Protein AF-0000000076646146 (afdb_homodimer)

Solvent-accessible surface area (backbone atoms only — not comparable to full-atom values): 18349 Å² total; per-residue (Å²): 128,75,72,60,50,67,46,36,52,53,39,49,29,55,67,64,44,74,66,70,64,66,90,50,82,76,44,77,66,61,30,36,34,37,46,30,30,29,19,52,18,84,91,47,54,71,60,54,34,55,49,41,46,59,69,58,48,42,39,52,45,42,48,58,37,36,72,62,50,28,33,28,34,36,41,30,57,36,53,33,62,38,44,34,20,50,47,61,46,50,57,53,82,45,84,60,70,39,69,28,48,26,36,42,34,41,31,31,68,44,70,65,50,54,45,52,49,55,63,32,65,54,32,60,71,50,45,51,61,53,44,62,72,44,29,23,56,86,42,60,70,54,10,41,29,23,26,45,52,20,42,22,35,53,40,26,50,84,32,32,79,59,54,75,66,62,63,66,57,34,49,51,34,44,56,54,51,72,76,99,128,74,72,60,52,68,48,38,53,50,38,48,27,51,66,64,42,76,64,69,67,64,90,49,81,76,46,78,65,60,29,35,34,36,46,29,30,30,20,50,18,85,92,47,53,69,61,56,34,55,48,41,47,58,69,58,46,42,39,53,44,44,51,57,38,38,73,63,49,28,32,28,34,36,41,30,56,35,55,32,62,39,44,34,20,51,46,62,46,49,58,54,81,44,84,59,70,38,70,30,48,26,37,44,34,39,30,32,69,44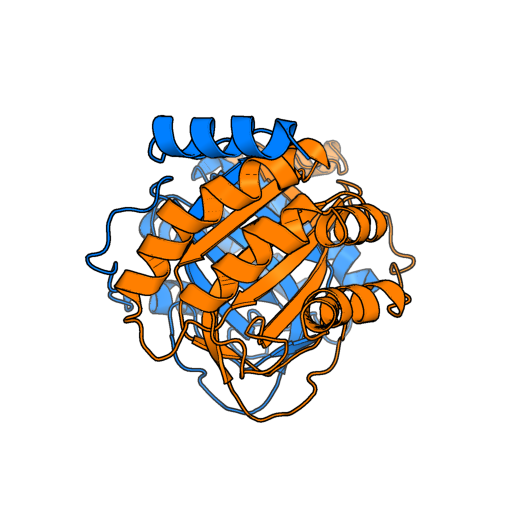,69,64,50,54,46,51,49,56,64,32,65,54,32,62,70,49,44,52,62,53,44,63,70,44,28,23,56,86,42,58,71,53,10,42,30,22,26,45,52,20,42,22,35,54,40,27,50,85,32,32,78,60,54,75,68,63,63,68,58,35,49,52,36,44,57,54,51,72,77,99

Nearest PDB structures (foldseek):
  3fmb-assembly1_B  TM=7.159E-01  e=5.358E-03  Bacteroides fragilis NCTC 9343
  2okq-assembly1_A  TM=4.717E-01  e=4.553E-02  Shigella flexneri
  2xg8-assembly1_C  TM=4.086E-01  e=1.368E-01  Synechococcus elongatus PCC 7942 = FACHB-805
  3ta1-assembly1_D  TM=4.590E-01  e=7.130E-01  Archaeoglobus fulgidus DSM 4304
  5aj4-assembly1_AJ  TM=3.037E-01  e=8.058E-01  Sus scrofa

InterPro domains:
  IPR009799 EthD domain [PF07110] (41-138)
  IPR011008 Dimeric alpha-beta barrel [SSF54909] (33-139)

Foldseek 3Di:
DCLVPLLCQQLVLQVVDVLVPPPDDAAPVLKKKKKFFFAWDPVDDLVRLVCCCPPPQVVLCVVLCVVLPWPDKDKDQDKDKDAFAGESDPDGPDPDIDIGGMIIMIIGNGSVSVSCSCPDVSNSPPNVVSCVVITCLVEHSRRRRHMYMDHDYDQDDPNDGPHPDDVVVVVVVVVVVVVD/DCLVPLLCQQLVLQVVQPLVPPPDDAAPVLKKKKKFFFAWDPVDDLVRLVCCCPPPQVVLCVVLCVVLPFPDKDKDFDKDKDAFAGENDPDGPDPDIDIGGMMIMIIGNGSVSVSCSCPDVSNSPPNVVSCVVITCLVEHSRRRRHMYMDHDYDQDDPNDGPHDDDVVVVVVVVVVVVVD

Organism: Fusarium proliferatum (strain ET1) (NCBI:txid1227346)

Structure (mmCIF, N/CA/C/O backbone):
data_AF-0000000076646146-model_v1
#
loop_
_entity.id
_entity.type
_entity.pdbx_description
1 polymer 'EthD domain-containing protein'
#
loop_
_atom_site.group_PDB
_atom_site.id
_atom_site.type_symbol
_atom_site.label_atom_id
_atom_site.label_alt_id
_atom_site.label_comp_id
_atom_site.label_asym_id
_atom_site.label_entity_id
_atom_site.label_seq_id
_atom_site.pdbx_PDB_ins_code
_atom_site.Cartn_x
_atom_site.Cartn_y
_atom_site.Cartn_z
_atom_site.occupancy
_atom_site.B_iso_or_equiv
_atom_site.auth_seq_id
_atom_site.auth_comp_id
_atom_site.auth_asym_id
_atom_site.auth_atom_id
_atom_site.pdbx_PDB_model_num
ATOM 1 N N . MET A 1 1 ? -13.453 27.969 10.195 1 27.42 1 MET A N 1
ATOM 2 C CA . MET A 1 1 ? -14.547 27.266 9.523 1 27.42 1 MET A CA 1
ATOM 3 C C . MET A 1 1 ? -14.016 26.188 8.586 1 27.42 1 MET A C 1
ATOM 5 O O . MET A 1 1 ? -14.781 25.375 8.07 1 27.42 1 MET A O 1
ATOM 9 N N . ASN A 1 2 ? -12.789 26.438 8.016 1 29.16 2 ASN A N 1
ATOM 10 C CA . ASN A 1 2 ? -12.25 25.625 6.938 1 29.16 2 ASN A CA 1
ATOM 11 C C . ASN A 1 2 ? -11.695 24.297 7.457 1 29.16 2 ASN A C 1
ATOM 13 O O . ASN A 1 2 ? -11.047 23.562 6.715 1 29.16 2 ASN A O 1
ATOM 17 N N . GLN A 1 3 ? -11.531 24.344 8.734 1 32.91 3 GLN A N 1
ATOM 18 C CA . GLN A 1 3 ? -10.859 23.266 9.461 1 32.91 3 GLN A CA 1
ATOM 19 C C . GLN A 1 3 ? -11.539 21.922 9.203 1 32.91 3 GLN A C 1
ATOM 21 O O . GLN A 1 3 ? -10.859 20.906 9.07 1 32.91 3 GLN A O 1
ATOM 26 N N . LEU A 1 4 ? -12.914 21.938 9.195 1 37.56 4 LEU A N 1
ATOM 27 C CA . LEU A 1 4 ? -13.797 20.766 9.219 1 37.56 4 LEU A CA 1
ATOM 28 C C . LEU A 1 4 ? -13.766 20.047 7.879 1 37.56 4 LEU A C 1
ATOM 30 O O . LEU A 1 4 ? -14.273 18.922 7.762 1 37.56 4 LEU A O 1
ATOM 34 N N . ALA A 1 5 ? -13.266 20.75 7.043 1 35.94 5 ALA A N 1
ATOM 35 C CA . ALA A 1 5 ? -13.516 20.203 5.715 1 35.94 5 ALA A CA 1
ATOM 36 C C . ALA A 1 5 ? -12.625 19 5.438 1 35.94 5 ALA A C 1
ATOM 38 O O . ALA A 1 5 ? -13.062 18.031 4.812 1 35.94 5 ALA A O 1
ATOM 39 N N . SER A 1 6 ? -11.445 19.047 5.746 1 38.09 6 SER A N 1
ATOM 40 C CA . SER A 1 6 ? -10.523 17.969 5.441 1 38.09 6 SER A CA 1
ATOM 41 C C . SER A 1 6 ? -10.906 16.688 6.18 1 38.09 6 SER A C 1
ATOM 43 O O . SER A 1 6 ? -10.703 15.586 5.672 1 38.09 6 SER A O 1
ATOM 45 N N . LEU A 1 7 ? -11.258 16.859 7.477 1 39.19 7 LEU A N 1
ATOM 46 C CA . LEU A 1 7 ? -11.742 15.703 8.211 1 39.19 7 LEU A CA 1
ATOM 47 C C . LEU A 1 7 ? -12.961 15.102 7.531 1 39.19 7 LEU A C 1
ATOM 49 O O . LEU A 1 7 ? -13.125 13.883 7.508 1 39.19 7 LEU A O 1
ATOM 53 N N . LEU A 1 8 ? -13.648 16 6.887 1 40.03 8 LEU A N 1
ATOM 54 C CA . LEU A 1 8 ? -14.961 15.633 6.371 1 40.03 8 LEU A CA 1
ATOM 55 C C . LEU A 1 8 ? -14.836 14.625 5.227 1 40.03 8 LEU A C 1
ATOM 57 O O . LEU A 1 8 ? -15.625 13.688 5.129 1 40.03 8 LEU A O 1
ATOM 61 N N . PHE A 1 9 ? -13.719 14.938 4.57 1 41.59 9 PHE A N 1
ATOM 62 C CA . PHE A 1 9 ? -13.812 14.109 3.375 1 41.59 9 PHE A CA 1
ATOM 63 C C . PHE A 1 9 ? -13.555 12.641 3.707 1 41.59 9 PHE A C 1
ATOM 65 O O . PHE A 1 9 ? -14.273 11.758 3.24 1 41.59 9 PHE A O 1
ATOM 72 N N . ILE A 1 10 ? -12.57 12.438 4.531 1 43.41 10 ILE A N 1
ATOM 73 C CA . ILE A 1 10 ? -12.312 11.023 4.805 1 43.41 10 ILE A CA 1
ATOM 74 C C . ILE A 1 10 ? -13.414 10.461 5.695 1 43.41 10 ILE A C 1
ATOM 76 O O . ILE A 1 10 ? -13.883 9.336 5.48 1 43.41 10 ILE A O 1
ATOM 80 N N . THR A 1 11 ? -13.789 11.359 6.648 1 43 11 THR A N 1
ATOM 81 C CA . THR A 1 11 ? -14.828 10.875 7.551 1 43 11 THR A CA 1
ATOM 82 C C . THR A 1 11 ? -16.141 10.648 6.801 1 43 11 THR A C 1
ATOM 84 O O . THR A 1 11 ? -16.844 9.68 7.062 1 43 11 THR A O 1
ATOM 87 N N . THR A 1 12 ? -16.406 11.625 6.016 1 43.06 12 THR A N 1
ATOM 88 C CA . THR A 1 12 ? -17.672 11.398 5.316 1 43.06 12 THR A CA 1
ATOM 89 C C . THR A 1 12 ? -17.594 10.133 4.461 1 43.06 12 THR A C 1
ATOM 91 O O . THR A 1 12 ? -18.562 9.383 4.363 1 43.06 12 THR A O 1
ATOM 94 N N . ALA A 1 13 ? -16.484 10.078 3.865 1 45.09 13 ALA A N 1
ATOM 95 C CA . ALA A 1 13 ? -16.359 8.914 2.99 1 45.09 13 ALA A CA 1
ATOM 96 C C . ALA A 1 13 ? -16.359 7.617 3.795 1 45.09 13 ALA A C 1
ATOM 98 O O . ALA A 1 13 ? -16.984 6.633 3.396 1 45.09 13 ALA A O 1
ATOM 99 N N . LEU A 1 14 ? -15.602 7.656 4.902 1 45.03 14 LEU A N 1
ATOM 100 C CA . LEU A 1 14 ? -15.539 6.441 5.707 1 45.03 14 LEU A CA 1
ATOM 101 C C . LEU A 1 14 ? -16.875 6.16 6.383 1 45.03 14 LEU A C 1
ATOM 103 O O . LEU A 1 14 ? -17.219 5.004 6.625 1 45.03 14 LEU A O 1
ATOM 107 N N . CYS A 1 15 ? -17.547 7.18 6.797 1 41 15 CYS A N 1
ATOM 108 C CA . CYS A 1 15 ? -18.828 6.961 7.465 1 41 15 CYS A CA 1
ATOM 109 C C . CYS A 1 15 ? -19.891 6.516 6.469 1 41 15 CYS A C 1
ATOM 111 O O . CYS A 1 15 ? -20.891 5.926 6.855 1 41 15 CYS A O 1
ATOM 113 N N . SER A 1 16 ? -19.922 7.066 5.422 1 37.53 16 SER A N 1
ATOM 114 C CA . SER A 1 16 ? -21.016 6.633 4.559 1 37.53 16 SER A CA 1
ATOM 115 C C . SER A 1 16 ? -20.812 5.188 4.109 1 37.53 16 SER A C 1
ATOM 117 O O . SER A 1 16 ? -21.703 4.605 3.471 1 37.53 16 SER A O 1
ATOM 119 N N . ASN A 1 17 ? -19.641 4.809 3.781 1 36.97 17 ASN A N 1
ATOM 120 C CA . ASN A 1 17 ? -19.438 3.588 3.01 1 36.97 17 ASN A CA 1
ATOM 121 C C . ASN A 1 17 ? -19.672 2.34 3.855 1 36.97 17 ASN A C 1
ATOM 123 O O . ASN A 1 17 ? -19.016 2.152 4.887 1 36.97 17 ASN A O 1
ATOM 127 N N . THR A 1 18 ? -20.922 1.837 3.924 1 38.5 18 THR A N 1
ATOM 128 C CA . THR A 1 18 ? -21.156 0.403 4.051 1 38.5 18 THR A CA 1
ATOM 129 C C . THR A 1 18 ? -20.016 -0.391 3.422 1 38.5 18 THR A C 1
ATOM 131 O O . THR A 1 18 ? -19.906 -0.473 2.195 1 38.5 18 THR A O 1
ATOM 134 N N . TYR A 1 19 ? -18.797 -0.015 3.775 1 36.44 19 TYR A N 1
ATOM 135 C CA . TYR A 1 19 ? -17.797 -0.962 3.297 1 36.44 19 TYR A CA 1
ATOM 136 C C . TYR A 1 19 ? -18.328 -2.391 3.365 1 36.44 19 TYR A C 1
ATOM 138 O O . TYR A 1 19 ? -18.734 -2.859 4.434 1 36.44 19 TYR A O 1
ATOM 146 N N . ALA A 1 20 ? -19.109 -2.688 2.402 1 35.41 20 ALA A N 1
ATOM 147 C CA . ALA A 1 20 ? -19.578 -4.074 2.314 1 35.41 20 ALA A CA 1
ATOM 148 C C . ALA A 1 20 ? -18.469 -5.043 2.715 1 35.41 20 ALA A C 1
ATOM 150 O O . ALA A 1 20 ? -17.438 -5.137 2.035 1 35.41 20 ALA A O 1
ATOM 151 N N . SER A 1 21 ? -18.188 -5.102 3.982 1 40.28 21 SER A N 1
ATOM 152 C CA . SER A 1 21 ? -17.359 -6.254 4.309 1 40.28 21 SER A CA 1
ATOM 153 C C . SER A 1 21 ? -17.781 -7.477 3.496 1 40.28 21 SER A C 1
ATOM 155 O O . SER A 1 21 ? -18.938 -7.879 3.518 1 40.28 21 SER A O 1
ATOM 157 N N . PRO A 1 22 ? -17.094 -7.699 2.391 1 39.81 22 PRO A N 1
ATOM 158 C CA . PRO A 1 22 ? -17.562 -8.93 1.753 1 39.81 22 PRO A CA 1
ATOM 159 C C . PRO A 1 22 ? -17.812 -10.055 2.752 1 39.81 22 PRO A C 1
ATOM 161 O O . PRO A 1 22 ? -17.172 -10.102 3.809 1 39.81 22 PRO A O 1
ATOM 164 N N . LYS A 1 23 ? -19.016 -10.547 2.701 1 42.94 23 LYS A N 1
ATOM 165 C CA . LYS A 1 23 ? -19.391 -11.75 3.436 1 42.94 23 LYS A CA 1
ATOM 166 C C . LYS A 1 23 ? -18.281 -12.797 3.395 1 42.94 23 LYS A C 1
ATOM 168 O O . LYS A 1 23 ? -18.516 -13.969 3.697 1 42.94 23 LYS A O 1
ATOM 173 N N . GLY A 1 24 ? -17.016 -12.422 2.775 1 43.69 24 GLY A N 1
ATOM 174 C CA . GLY A 1 24 ? -16.031 -13.492 2.785 1 43.69 24 GLY A CA 1
ATOM 175 C C . GLY A 1 24 ? -15.414 -13.719 4.152 1 43.69 24 GLY A C 1
ATOM 176 O O . GLY A 1 24 ? -15.742 -13.023 5.113 1 43.69 24 GLY A O 1
ATOM 177 N N . PRO A 1 25 ? -14.672 -14.875 4.242 1 50.06 25 PRO A N 1
ATOM 178 C CA . PRO A 1 25 ? -14.016 -15.133 5.523 1 50.06 25 PRO A CA 1
ATOM 179 C C . PRO A 1 25 ? -13.156 -13.953 5.988 1 50.06 25 PRO A C 1
ATOM 181 O O . PRO A 1 25 ? -12.594 -13.234 5.164 1 50.06 25 PRO A O 1
ATOM 184 N N . PRO A 1 26 ? -13.328 -13.625 7.215 1 57.34 26 PRO A N 1
ATOM 185 C CA . PRO A 1 26 ? -12.586 -12.5 7.789 1 57.34 26 PRO A CA 1
ATOM 186 C C . PRO A 1 26 ? -11.102 -12.539 7.445 1 57.34 26 PRO A C 1
ATOM 188 O O . PRO A 1 26 ? -10.547 -13.609 7.195 1 57.34 26 PRO A O 1
ATOM 191 N N . SER A 1 27 ? -10.516 -11.375 7.105 1 68.5 27 SER A N 1
ATOM 192 C CA . SER A 1 27 ? -9.07 -11.234 6.93 1 68.5 27 SER A CA 1
ATOM 193 C C . SER A 1 27 ? -8.305 -11.891 8.078 1 68.5 27 SER A C 1
ATOM 195 O O . SER A 1 27 ? -8.844 -12.055 9.172 1 68.5 27 SER A O 1
ATOM 197 N N . ASN A 1 28 ? -7.223 -12.406 7.785 1 72.19 28 ASN A N 1
ATOM 198 C CA . ASN A 1 28 ? -6.414 -13.102 8.781 1 72.19 28 ASN A CA 1
ATOM 199 C C . ASN A 1 28 ? -5.898 -12.141 9.852 1 72.19 28 ASN A C 1
ATOM 201 O O . ASN A 1 28 ? -5.484 -12.578 10.93 1 72.19 28 ASN A O 1
ATOM 205 N N . THR A 1 29 ? -5.957 -10.797 9.633 1 86.12 29 THR A N 1
ATOM 206 C CA . THR A 1 29 ? -5.473 -9.852 10.633 1 86.12 29 THR A CA 1
ATOM 207 C C . THR A 1 29 ? -6.641 -9.164 11.336 1 86.12 29 THR A C 1
ATOM 209 O O . THR A 1 29 ? -6.48 -8.641 12.445 1 86.12 29 THR A O 1
ATOM 212 N N . GLY A 1 30 ? -7.75 -9.102 10.703 1 92.06 30 GLY A N 1
ATOM 213 C CA . GLY A 1 30 ? -8.883 -8.336 11.211 1 92.06 30 GLY A CA 1
ATOM 214 C C . GLY A 1 30 ? -8.703 -6.836 11.055 1 92.06 30 GLY A C 1
ATOM 215 O O . GLY A 1 30 ? -9.453 -6.055 11.648 1 92.06 30 GLY A O 1
ATOM 216 N N . LEU A 1 31 ? -7.684 -6.418 10.344 1 96.12 31 LEU A N 1
ATOM 217 C CA . LEU A 1 31 ? -7.375 -5.004 10.18 1 96.12 31 LEU A CA 1
ATOM 218 C C . LEU A 1 31 ? -7.762 -4.516 8.789 1 96.12 31 LEU A C 1
ATOM 220 O O . LEU A 1 31 ? -7.996 -5.32 7.891 1 96.12 31 LEU A O 1
ATOM 224 N N . LEU A 1 32 ? -7.883 -3.191 8.664 1 95.44 32 LEU A N 1
ATOM 225 C CA . LEU A 1 32 ? -8.102 -2.512 7.395 1 95.44 32 LEU A CA 1
ATOM 226 C C . LEU A 1 32 ? -6.836 -1.788 6.941 1 95.44 32 LEU A C 1
ATOM 228 O O . LEU A 1 32 ? -6.141 -1.173 7.754 1 95.44 32 LEU A O 1
ATOM 232 N N . GLN A 1 33 ? -6.551 -1.981 5.676 1 97.25 33 GLN A N 1
ATOM 233 C CA . GLN A 1 33 ? -5.438 -1.269 5.062 1 97.25 33 GLN A CA 1
ATOM 234 C C . GLN A 1 33 ? -5.934 -0.116 4.191 1 97.25 33 GLN A C 1
ATOM 236 O O . GLN A 1 33 ? -6.715 -0.325 3.262 1 97.25 33 GLN A O 1
ATOM 241 N N . MET A 1 34 ? -5.523 1.113 4.535 1 97.31 34 MET A N 1
ATOM 242 C CA . MET A 1 34 ? -5.746 2.291 3.703 1 97.31 34 MET A CA 1
ATOM 243 C C . MET A 1 34 ? -4.512 2.613 2.869 1 97.31 34 MET A C 1
ATOM 245 O O . MET A 1 34 ? -3.402 2.684 3.396 1 97.31 34 MET A O 1
ATOM 249 N N . VAL A 1 35 ? -4.656 2.689 1.581 1 98.38 35 VAL A N 1
ATOM 250 C CA . VAL A 1 35 ? -3.629 3.113 0.635 1 98.38 35 VAL A CA 1
ATOM 251 C C . VAL A 1 35 ? -4.031 4.441 -0.004 1 98.38 35 VAL A C 1
ATOM 253 O O . VAL A 1 35 ? -4.973 4.492 -0.799 1 98.38 35 VAL A O 1
ATOM 256 N N . THR A 1 36 ? -3.297 5.555 0.298 1 98.44 36 THR A N 1
ATOM 257 C CA . THR A 1 36 ? -3.678 6.895 -0.13 1 98.44 36 THR A CA 1
ATOM 258 C C . THR A 1 36 ? -2.584 7.516 -0.995 1 98.44 36 THR A C 1
ATOM 260 O O . THR A 1 36 ? -1.409 7.508 -0.623 1 98.44 36 THR A O 1
ATOM 263 N N . TYR A 1 37 ? -2.99 8.031 -2.102 1 98.62 37 TYR A N 1
ATOM 264 C CA . TYR A 1 37 ? -2.098 8.727 -3.02 1 98.62 37 TYR A CA 1
ATOM 265 C C . TYR A 1 37 ? -2.146 10.234 -2.789 1 98.62 37 TYR A C 1
ATOM 267 O O . TYR A 1 37 ? -3.217 10.844 -2.852 1 98.62 37 TYR A O 1
ATOM 275 N N . VAL A 1 38 ? -0.988 10.828 -2.541 1 98.69 38 VAL A N 1
ATOM 276 C CA . VAL A 1 38 ? -0.893 12.211 -2.076 1 98.69 38 VAL A CA 1
ATOM 277 C C . VAL A 1 38 ? -0.232 13.07 -3.15 1 98.69 38 VAL A C 1
ATOM 279 O O . VAL A 1 38 ? 0.772 12.672 -3.744 1 98.69 38 VAL A O 1
ATOM 282 N N . LYS A 1 39 ? -0.787 14.219 -3.357 1 98.81 39 LYS A N 1
ATOM 283 C CA . LYS A 1 39 ? -0.217 15.188 -4.289 1 98.81 39 LYS A CA 1
ATOM 284 C C . LYS A 1 39 ? 0.548 16.281 -3.549 1 98.81 39 LYS A C 1
ATOM 286 O O . LYS A 1 39 ? 0.019 16.891 -2.621 1 98.81 39 LYS A O 1
ATOM 291 N N . ARG A 1 40 ? 1.717 16.516 -3.971 1 98.81 40 ARG A N 1
ATOM 292 C CA . ARG A 1 40 ? 2.578 17.469 -3.273 1 98.81 40 ARG A CA 1
ATOM 293 C C . ARG A 1 40 ? 2.131 18.891 -3.531 1 98.81 40 ARG A C 1
ATOM 295 O O . ARG A 1 40 ? 1.528 19.188 -4.566 1 98.81 40 ARG A O 1
ATOM 302 N N . ASN A 1 41 ? 2.428 19.844 -2.576 1 98.75 41 ASN A N 1
ATOM 303 C CA . ASN A 1 41 ? 2.338 21.281 -2.803 1 98.75 41 ASN A CA 1
ATOM 304 C C . ASN A 1 41 ? 3.07 21.688 -4.074 1 98.75 41 ASN A C 1
ATOM 306 O O . ASN A 1 41 ? 4.254 21.391 -4.242 1 98.75 41 ASN A O 1
ATOM 310 N N . PRO A 1 42 ? 2.391 22.375 -4.973 1 98.19 42 PRO A N 1
ATOM 311 C CA . PRO A 1 42 ? 3 22.688 -6.266 1 98.19 42 PRO A CA 1
ATOM 312 C C . PRO A 1 42 ? 4.23 23.594 -6.133 1 98.19 42 PRO A C 1
ATOM 314 O O . PRO A 1 42 ? 5.02 23.703 -7.074 1 98.19 42 PRO A O 1
ATOM 317 N N . ASN A 1 43 ? 4.422 24.203 -4.977 1 98.31 43 ASN A N 1
ATOM 318 C CA . ASN A 1 43 ? 5.562 25.078 -4.77 1 98.31 43 ASN A CA 1
ATOM 319 C C . ASN A 1 43 ? 6.777 24.312 -4.246 1 98.31 43 ASN A C 1
ATOM 321 O O . ASN A 1 43 ? 7.785 24.922 -3.879 1 98.31 43 ASN A O 1
ATOM 325 N N . MET A 1 44 ? 6.715 23.047 -4.156 1 98.25 44 MET A N 1
ATOM 326 C CA . MET A 1 44 ? 7.816 22.203 -3.705 1 98.25 44 MET A CA 1
ATOM 327 C C . MET A 1 44 ? 8.281 21.266 -4.82 1 98.25 44 MET A C 1
ATOM 329 O O . MET A 1 44 ? 7.469 20.766 -5.594 1 98.25 44 MET A O 1
ATOM 333 N N . THR A 1 45 ? 9.586 21.078 -4.867 1 97.88 45 THR A N 1
ATOM 334 C CA . THR A 1 45 ? 10.094 20 -5.695 1 97.88 45 THR A CA 1
ATOM 335 C C . THR A 1 45 ? 9.75 18.641 -5.086 1 97.88 45 THR A C 1
ATOM 337 O O . THR A 1 45 ? 9.383 18.562 -3.914 1 97.88 45 THR A O 1
ATOM 340 N N . LEU A 1 46 ? 9.844 17.672 -5.895 1 97.38 46 LEU A N 1
ATOM 341 C CA . LEU A 1 46 ? 9.57 16.312 -5.43 1 97.38 46 LEU A CA 1
ATOM 342 C C . LEU A 1 46 ? 10.469 15.961 -4.254 1 97.38 46 LEU A C 1
ATOM 344 O O . LEU A 1 46 ? 10 15.43 -3.246 1 97.38 46 LEU A O 1
ATOM 348 N N . ASP A 1 47 ? 11.742 16.281 -4.348 1 96.19 47 ASP A N 1
ATOM 349 C CA . ASP A 1 47 ? 12.703 15.977 -3.287 1 96.19 47 ASP A CA 1
ATOM 350 C C . ASP A 1 47 ? 12.352 16.719 -1.999 1 96.19 47 ASP A C 1
ATOM 352 O O . ASP A 1 47 ? 12.414 16.141 -0.91 1 96.19 47 ASP A O 1
ATOM 356 N N . GLU A 1 48 ? 12.016 17.969 -2.121 1 97.62 48 GLU A N 1
ATOM 357 C CA . GLU A 1 48 ? 11.609 18.75 -0.957 1 97.62 48 GLU A CA 1
ATOM 358 C C . GLU A 1 48 ? 10.383 18.141 -0.285 1 97.62 48 GLU A C 1
ATOM 360 O O . GLU A 1 48 ? 10.312 18.078 0.943 1 97.62 48 GLU A O 1
ATOM 365 N N . PHE A 1 49 ? 9.453 17.781 -1.12 1 98.56 49 PHE A N 1
ATOM 366 C CA . PHE A 1 49 ? 8.234 17.156 -0.627 1 98.56 49 PHE A CA 1
ATOM 367 C C . PHE A 1 49 ? 8.547 15.883 0.154 1 98.56 49 PHE A C 1
ATOM 369 O O . PHE A 1 49 ? 8.086 15.711 1.285 1 98.56 49 PHE A O 1
ATOM 376 N N . TRP A 1 50 ? 9.312 14.977 -0.41 1 97.5 50 TRP A N 1
ATOM 377 C CA . TRP A 1 50 ? 9.633 13.711 0.234 1 97.5 50 TRP A CA 1
ATOM 378 C C . TRP A 1 50 ? 10.391 13.938 1.535 1 97.5 50 TRP A C 1
ATOM 380 O O . TRP A 1 50 ? 10.117 13.289 2.547 1 97.5 50 TRP A O 1
ATOM 390 N N . GLN A 1 51 ? 11.32 14.844 1.513 1 95.94 51 GLN A N 1
ATOM 391 C CA . GLN A 1 51 ? 12.094 15.148 2.711 1 95.94 51 GLN A CA 1
ATOM 392 C C . GLN A 1 51 ? 11.203 15.703 3.818 1 95.94 51 GLN A C 1
ATOM 394 O O . GLN A 1 51 ? 11.281 15.266 4.965 1 95.94 51 GLN A O 1
ATOM 399 N N . TYR A 1 52 ? 10.406 16.688 3.475 1 97.62 52 TYR A N 1
ATOM 400 C CA . TYR A 1 52 ? 9.523 17.297 4.461 1 97.62 52 TYR A CA 1
ATOM 401 C C . TYR A 1 52 ? 8.562 16.266 5.039 1 97.62 52 TYR A C 1
ATOM 403 O O . TYR A 1 52 ? 8.336 16.219 6.254 1 97.62 52 TYR A O 1
ATOM 411 N N . TRP A 1 53 ? 7.988 15.461 4.16 1 98.06 53 TRP A N 1
ATOM 412 C CA . TRP A 1 53 ? 7.016 14.438 4.535 1 98.06 53 TRP A CA 1
ATOM 413 C C . TRP A 1 53 ? 7.59 13.5 5.59 1 98.06 53 TRP A C 1
ATOM 415 O O . TRP A 1 53 ? 6.961 13.258 6.625 1 98.06 53 TRP A O 1
ATOM 425 N N . ASP A 1 54 ? 8.742 13.047 5.387 1 95.75 54 ASP A N 1
ATOM 426 C CA . ASP A 1 54 ? 9.383 12.07 6.258 1 95.75 54 ASP A CA 1
ATOM 427 C C . ASP A 1 54 ? 9.953 12.734 7.508 1 95.75 54 ASP A C 1
ATOM 429 O O . ASP A 1 54 ? 9.727 12.258 8.625 1 95.75 54 ASP A O 1
ATOM 433 N N . THR A 1 55 ? 10.57 13.891 7.344 1 96.19 55 THR A N 1
ATOM 434 C CA . THR A 1 55 ? 11.391 14.391 8.438 1 96.19 55 THR A CA 1
ATOM 435 C C . THR A 1 55 ? 10.609 15.391 9.289 1 96.19 55 THR A C 1
ATOM 437 O O . THR A 1 55 ? 10.922 15.594 10.461 1 96.19 55 THR A O 1
ATOM 440 N N . GLN A 1 56 ? 9.633 16.016 8.703 1 97.44 56 GLN A N 1
ATOM 441 C CA . GLN A 1 56 ? 8.898 17.047 9.43 1 97.44 56 GLN A CA 1
ATOM 442 C C . GLN A 1 56 ? 7.477 16.594 9.742 1 97.44 56 GLN A C 1
ATOM 444 O O . GLN A 1 56 ? 6.988 16.797 10.859 1 97.44 56 GLN A O 1
ATOM 449 N N . HIS A 1 57 ? 6.812 15.969 8.844 1 98.38 57 HIS A N 1
ATOM 450 C CA . HIS A 1 57 ? 5.406 15.648 9.039 1 98.38 57 HIS A CA 1
ATOM 451 C C . HIS A 1 57 ? 5.238 14.367 9.852 1 98.38 57 HIS A C 1
ATOM 453 O O . HIS A 1 57 ? 4.414 14.312 10.766 1 98.38 57 HIS A O 1
ATOM 459 N N . ALA A 1 58 ? 6.039 13.297 9.484 1 98.12 58 ALA A N 1
ATOM 460 C CA . ALA A 1 58 ? 5.879 11.984 10.102 1 98.12 58 ALA A CA 1
ATOM 461 C C . ALA A 1 58 ? 5.996 12.078 11.625 1 98.12 58 ALA A C 1
ATOM 463 O O . ALA A 1 58 ? 5.156 11.539 12.352 1 98.12 58 ALA A O 1
ATOM 464 N N . PRO A 1 59 ? 6.988 12.797 12.164 1 98.06 59 PRO A N 1
ATOM 465 C CA . PRO A 1 59 ? 7.098 12.844 13.625 1 98.06 59 PRO A CA 1
ATOM 466 C C . PRO A 1 59 ? 5.887 13.5 14.281 1 98.06 59 PRO A C 1
ATOM 468 O O . PRO A 1 59 ? 5.594 13.227 15.445 1 98.06 59 PRO A O 1
ATOM 471 N N . LYS A 1 60 ? 5.16 14.375 13.547 1 98.69 60 LYS A N 1
ATOM 472 C CA . LYS A 1 60 ? 3.932 14.969 14.07 1 98.69 60 LYS A CA 1
ATOM 473 C C . LYS A 1 60 ? 2.805 13.945 14.125 1 98.69 60 LYS A C 1
ATOM 475 O O . LYS A 1 60 ? 1.936 14.016 14.992 1 98.69 60 LYS A O 1
ATOM 480 N N . VAL A 1 61 ? 2.766 12.984 13.227 1 98.75 61 VAL A N 1
ATOM 481 C CA . VAL A 1 61 ? 1.68 12.016 13.102 1 98.75 61 VAL A CA 1
ATOM 482 C C . VAL A 1 61 ? 1.882 10.875 14.094 1 98.75 61 VAL A C 1
ATOM 484 O O . VAL A 1 61 ? 0.913 10.312 14.609 1 98.75 61 VAL A O 1
ATOM 487 N N . ILE A 1 62 ? 3.123 10.531 14.422 1 98.69 62 ILE A N 1
ATOM 488 C CA . ILE A 1 62 ? 3.512 9.312 15.125 1 98.69 62 ILE A CA 1
ATOM 489 C C . ILE A 1 62 ? 2.852 9.281 16.5 1 98.69 62 ILE A C 1
ATOM 491 O O . ILE A 1 62 ? 2.219 8.289 16.859 1 98.69 62 ILE A O 1
ATOM 495 N N . PRO A 1 63 ? 2.906 10.375 17.344 1 98.75 63 PRO A N 1
ATOM 496 C CA . PRO A 1 63 ? 2.268 10.266 18.656 1 98.75 63 PRO A CA 1
ATOM 497 C C . PRO A 1 63 ? 0.756 10.078 18.562 1 98.75 63 PRO A C 1
ATOM 499 O O . PRO A 1 63 ? 0.167 9.375 19.391 1 98.75 63 PRO A O 1
ATOM 502 N N . LEU A 1 64 ? 0.14 10.648 17.578 1 98.69 64 LEU A N 1
ATOM 503 C CA . LEU A 1 64 ? -1.287 10.484 17.312 1 98.69 64 LEU A CA 1
ATOM 504 C C . LEU A 1 64 ? -1.608 9.055 16.906 1 98.69 64 LEU A C 1
ATOM 506 O O . LEU A 1 64 ? -2.523 8.438 17.469 1 98.69 64 LEU A O 1
ATOM 510 N N . ALA A 1 65 ? -0.85 8.508 15.945 1 98.69 65 ALA A N 1
ATOM 511 C CA . ALA A 1 65 ? -1.052 7.16 15.422 1 98.69 65 ALA A CA 1
ATOM 512 C C . ALA A 1 65 ? -0.876 6.113 16.516 1 98.69 65 ALA A C 1
ATOM 514 O O . ALA A 1 65 ? -1.699 5.207 16.656 1 98.69 65 ALA A O 1
ATOM 515 N N . THR A 1 66 ? 0.158 6.258 17.312 1 98.62 66 THR A N 1
ATOM 516 C CA . THR A 1 66 ? 0.421 5.27 18.344 1 98.62 66 THR A CA 1
ATOM 517 C C . THR A 1 66 ? -0.64 5.34 19.438 1 98.62 66 THR A C 1
ATOM 519 O O . THR A 1 66 ? -1.051 4.312 19.984 1 98.62 66 THR A O 1
ATOM 522 N N . HIS A 1 67 ? -1.122 6.535 19.781 1 98.56 67 HIS A N 1
ATOM 523 C CA . HIS A 1 67 ? -2.162 6.707 20.797 1 98.56 67 HIS A CA 1
ATOM 524 C C . HIS A 1 67 ? -3.438 5.969 20.391 1 98.56 67 HIS A C 1
ATOM 526 O O . HIS A 1 67 ? -4.086 5.344 21.25 1 98.56 67 HIS A O 1
ATOM 532 N N . PHE A 1 68 ? -3.762 5.969 19.141 1 98.19 68 PHE A N 1
ATOM 533 C CA . PHE A 1 68 ? -5.012 5.375 18.688 1 98.19 68 PHE A CA 1
ATOM 534 C C . PHE A 1 68 ? -4.797 3.939 18.219 1 98.19 68 PHE A C 1
ATOM 536 O O . PHE A 1 68 ? -5.695 3.328 17.641 1 98.19 68 PHE A O 1
ATOM 543 N N . GLY A 1 69 ? -3.615 3.418 18.359 1 98.12 69 GLY A N 1
ATOM 544 C CA . GLY A 1 69 ? -3.346 2.016 18.078 1 98.12 69 GLY A CA 1
ATOM 545 C C . GLY A 1 69 ? -3.24 1.712 16.594 1 98.12 69 GLY A C 1
ATOM 546 O O . GLY A 1 69 ? -3.521 0.592 16.172 1 98.12 69 GLY A O 1
ATOM 547 N N . ILE A 1 70 ? -2.91 2.707 15.781 1 98.25 70 ILE A N 1
ATOM 548 C CA . ILE A 1 70 ? -2.596 2.424 14.383 1 98.25 70 ILE A CA 1
ATOM 549 C C . ILE A 1 70 ? -1.478 1.387 14.305 1 98.25 70 ILE A C 1
ATOM 551 O O . ILE A 1 70 ? -0.39 1.596 14.844 1 98.25 70 ILE A O 1
ATOM 555 N N . ALA A 1 71 ? -1.765 0.297 13.625 1 98 71 ALA A N 1
ATOM 556 C CA . ALA A 1 71 ? -0.834 -0.829 13.609 1 98 71 ALA A CA 1
ATOM 557 C C . ALA A 1 71 ? 0.407 -0.504 12.789 1 98 71 ALA A C 1
ATOM 559 O O . ALA A 1 71 ? 1.52 -0.895 13.148 1 98 71 ALA A O 1
ATOM 560 N N . ARG A 1 72 ? 0.171 0.163 11.672 1 98.44 72 ARG A N 1
ATOM 561 C CA . ARG A 1 72 ? 1.278 0.577 10.812 1 98.44 72 ARG A CA 1
ATOM 562 C C . ARG A 1 72 ? 0.984 1.915 10.141 1 98.44 72 ARG A C 1
ATOM 564 O O . ARG A 1 72 ? -0.149 2.174 9.734 1 98.44 72 ARG A O 1
ATOM 571 N N . TYR A 1 73 ? 1.952 2.748 10.047 1 98.56 73 TYR A N 1
ATOM 572 C CA . TYR A 1 73 ? 2.002 3.938 9.203 1 98.56 73 TYR A CA 1
ATOM 573 C C . TYR A 1 73 ? 3.271 3.957 8.359 1 98.56 73 TYR A C 1
ATOM 575 O O . TYR A 1 73 ? 4.379 3.992 8.898 1 98.56 73 TYR A O 1
ATOM 583 N N . GLN A 1 74 ? 3.102 3.875 7.07 1 98.31 74 GLN A N 1
ATOM 584 C CA . GLN A 1 74 ? 4.195 3.785 6.113 1 98.31 74 GLN A CA 1
ATOM 585 C C . GLN A 1 74 ? 4.043 4.82 5 1 98.31 74 GLN A C 1
ATOM 587 O O . GLN A 1 74 ? 2.922 5.199 4.652 1 98.31 74 GLN A O 1
ATOM 592 N N . GLN A 1 75 ? 5.168 5.32 4.504 1 98.25 75 GLN A N 1
ATOM 593 C CA . GLN A 1 75 ? 5.23 6.176 3.328 1 98.25 75 GLN A CA 1
ATOM 594 C C . GLN A 1 75 ? 6.012 5.508 2.199 1 98.25 75 GLN A C 1
ATOM 596 O O . GLN A 1 75 ? 6.992 4.801 2.449 1 98.25 75 GLN A O 1
ATOM 601 N N . VAL A 1 76 ? 5.574 5.703 0.987 1 97.88 76 VAL A N 1
ATOM 602 C CA . VAL A 1 76 ? 6.301 5.258 -0.198 1 97.88 76 VAL A CA 1
ATOM 603 C C . VAL A 1 76 ? 6.621 6.457 -1.09 1 97.88 76 VAL A C 1
ATOM 605 O O . VAL A 1 76 ? 5.715 7.176 -1.519 1 97.88 76 VAL A O 1
ATOM 608 N N . ARG A 1 77 ? 7.934 6.695 -1.336 1 97 77 ARG A N 1
ATOM 609 C CA . ARG A 1 77 ? 8.375 7.762 -2.227 1 97 77 ARG A CA 1
ATOM 610 C C . ARG A 1 77 ? 8.266 7.34 -3.688 1 97 77 ARG A C 1
ATOM 612 O O . ARG A 1 77 ? 9.219 6.789 -4.254 1 97 77 ARG A O 1
ATOM 619 N N . VAL A 1 78 ? 7.176 7.648 -4.266 1 97.31 78 VAL A N 1
ATOM 620 C CA . VAL A 1 78 ? 6.922 7.332 -5.668 1 97.31 78 VAL A CA 1
ATOM 621 C C . VAL A 1 78 ? 5.926 8.336 -6.25 1 97.31 78 VAL A C 1
ATOM 623 O O . VAL A 1 78 ? 5.004 8.773 -5.559 1 97.31 78 VAL A O 1
ATOM 626 N N . ALA A 1 79 ? 6.188 8.742 -7.461 1 97.75 79 ALA A N 1
ATOM 627 C CA . ALA A 1 79 ? 5.293 9.656 -8.164 1 97.75 79 ALA A CA 1
ATOM 628 C C . ALA A 1 79 ? 4.637 8.969 -9.359 1 97.75 79 ALA A C 1
ATOM 630 O O . ALA A 1 79 ? 5.141 7.961 -9.859 1 97.75 79 ALA A O 1
ATOM 631 N N . GLY A 1 80 ? 3.539 9.508 -9.781 1 97.75 80 GLY A N 1
ATOM 632 C CA . GLY A 1 80 ? 2.826 8.992 -10.938 1 97.75 80 GLY A CA 1
ATOM 633 C C . GLY A 1 80 ? 1.508 9.695 -11.188 1 97.75 80 GLY A C 1
ATOM 634 O O . GLY A 1 80 ? 1.333 10.852 -10.797 1 97.75 80 GLY A O 1
ATOM 635 N N . LYS A 1 81 ? 0.66 9.023 -11.938 1 98 81 LYS A N 1
ATOM 636 C CA . LYS A 1 81 ? -0.693 9.492 -12.227 1 98 81 LYS A CA 1
ATOM 637 C C . LYS A 1 81 ? -1.732 8.453 -11.836 1 98 81 LYS A C 1
ATOM 639 O O . LYS A 1 81 ? -1.456 7.25 -11.859 1 98 81 LYS A O 1
ATOM 644 N N . ILE A 1 82 ? -2.82 8.938 -11.477 1 97.94 82 ILE A N 1
ATOM 645 C CA . ILE A 1 82 ? -3.895 8.062 -11.016 1 97.94 82 ILE A CA 1
ATOM 646 C C . ILE A 1 82 ? -5.246 8.727 -11.273 1 97.94 82 ILE A C 1
ATOM 648 O O . ILE A 1 82 ? -5.309 9.914 -11.609 1 97.94 82 ILE A O 1
ATOM 652 N N . VAL A 1 83 ? -6.297 7.996 -11.203 1 97.88 83 VAL A N 1
ATOM 653 C CA . VAL A 1 83 ? -7.637 8.562 -11.305 1 97.88 83 VAL A CA 1
ATOM 654 C C . VAL A 1 83 ? -8.125 8.977 -9.914 1 97.88 83 VAL A C 1
ATOM 656 O O . VAL A 1 83 ? -7.898 8.273 -8.93 1 97.88 83 VAL A O 1
ATOM 659 N N . PRO A 1 84 ? -8.75 10.188 -9.828 1 98.19 84 PRO A N 1
ATOM 660 C CA . PRO A 1 84 ? -9.227 10.625 -8.516 1 98.19 84 PRO A CA 1
ATOM 661 C C . PRO A 1 84 ? -10.312 9.719 -7.949 1 98.19 84 PRO A C 1
ATOM 663 O O . PRO A 1 84 ? -11.336 9.492 -8.609 1 98.19 84 PRO A O 1
ATOM 666 N N . THR A 1 85 ? -10.125 9.188 -6.773 1 97.38 85 THR A N 1
ATOM 667 C CA . THR A 1 85 ? -11.023 8.211 -6.152 1 97.38 85 THR A CA 1
ATOM 668 C C . THR A 1 85 ? -11.219 8.523 -4.672 1 97.38 85 THR A C 1
ATOM 670 O O . THR A 1 85 ? -10.25 8.609 -3.916 1 97.38 85 THR A O 1
ATOM 673 N N . ASP A 1 86 ? -12.453 8.664 -4.277 1 93.75 86 ASP A N 1
ATOM 674 C CA . ASP A 1 86 ? -12.781 8.953 -2.887 1 93.75 86 ASP A CA 1
ATOM 675 C C . ASP A 1 86 ? -12.531 7.738 -1.996 1 93.75 86 ASP A C 1
ATOM 677 O O . ASP A 1 86 ? -12.641 6.598 -2.447 1 93.75 86 ASP A O 1
ATOM 681 N N . ALA A 1 87 ? -12.188 8.039 -0.791 1 89.5 87 ALA A N 1
ATOM 682 C CA . ALA A 1 87 ? -11.945 6.969 0.173 1 89.5 87 ALA A CA 1
ATOM 683 C C . ALA A 1 87 ? -13.125 6.008 0.238 1 89.5 87 ALA A C 1
ATOM 685 O O . ALA A 1 87 ? -14.273 6.434 0.434 1 89.5 87 ALA A O 1
ATOM 686 N N . GLY A 1 88 ? -12.797 4.758 0.019 1 82.69 88 GLY A N 1
ATOM 687 C CA . GLY A 1 88 ? -13.82 3.734 0.151 1 82.69 88 GLY A CA 1
ATOM 688 C C . GLY A 1 88 ? -14.625 3.525 -1.119 1 82.69 88 GLY A C 1
ATOM 689 O O . GLY A 1 88 ? -15.461 2.619 -1.192 1 82.69 88 GLY A O 1
ATOM 690 N N . ALA A 1 89 ? -14.445 4.367 -2.119 1 89.88 89 ALA A N 1
ATOM 691 C CA . ALA A 1 89 ? -15.188 4.234 -3.369 1 89.88 89 ALA A CA 1
ATOM 692 C C . ALA A 1 89 ? -14.562 3.17 -4.266 1 89.88 89 ALA A C 1
ATOM 694 O O . ALA A 1 89 ? -13.344 2.973 -4.254 1 89.88 89 ALA A O 1
ATOM 695 N N . THR A 1 90 ? -15.375 2.492 -5.051 1 89.88 90 THR A N 1
ATOM 696 C CA . THR A 1 90 ? -14.898 1.526 -6.031 1 89.88 90 THR A CA 1
ATOM 697 C C . THR A 1 90 ? -14.766 2.176 -7.406 1 89.88 90 THR A C 1
ATOM 699 O O . THR A 1 90 ? -14.094 1.636 -8.289 1 89.88 90 THR A O 1
ATOM 702 N N . GLN A 1 91 ? -15.453 3.277 -7.574 1 95.12 91 GLN A N 1
ATOM 703 C CA . GLN A 1 91 ? -15.398 4.008 -8.836 1 95.12 91 GLN A CA 1
ATOM 704 C C . GLN A 1 91 ? -14.742 5.375 -8.656 1 95.12 91 GLN A C 1
ATOM 706 O O . GLN A 1 91 ? -15 6.066 -7.668 1 95.12 91 GLN A O 1
ATOM 711 N N . PRO A 1 92 ? -13.875 5.676 -9.609 1 97.25 92 PRO A N 1
ATOM 712 C CA . PRO A 1 92 ? -13.328 7.035 -9.555 1 97.25 92 PRO A CA 1
ATOM 713 C C . PRO A 1 92 ? -14.398 8.109 -9.781 1 97.25 92 PRO A C 1
ATOM 715 O O . PRO A 1 92 ? -15.469 7.812 -10.32 1 97.25 92 PRO A O 1
ATOM 718 N N . VAL A 1 93 ? -14.094 9.375 -9.344 1 96.12 93 VAL A N 1
ATOM 719 C CA . VAL A 1 93 ? -15.062 10.461 -9.492 1 96.12 93 VAL A CA 1
ATOM 720 C C . VAL A 1 93 ? -14.945 11.07 -10.883 1 96.12 93 VAL A C 1
ATOM 722 O O . VAL A 1 93 ? -15.844 11.797 -11.32 1 96.12 93 VAL A O 1
ATOM 725 N N . SER A 1 94 ? -13.859 10.852 -11.508 1 94.62 94 SER A N 1
ATOM 726 C CA . SER A 1 94 ? -13.594 11.32 -12.867 1 94.62 94 SER A CA 1
ATOM 727 C C . SER A 1 94 ? -12.531 10.469 -13.547 1 94.62 94 SER A C 1
ATOM 729 O O . SER A 1 94 ? -11.781 9.75 -12.883 1 94.62 94 SER A O 1
ATOM 731 N N . ASN A 1 95 ? -12.516 10.516 -14.883 1 94.12 95 ASN A N 1
ATOM 732 C CA . ASN A 1 95 ? -11.484 9.82 -15.648 1 94.12 95 ASN A CA 1
ATOM 733 C C . ASN A 1 95 ? -10.297 10.734 -15.945 1 94.12 95 ASN A C 1
ATOM 735 O O . ASN A 1 95 ? -9.352 10.328 -16.625 1 94.12 95 ASN A O 1
ATOM 739 N N . GLN A 1 96 ? -10.398 11.883 -15.438 1 95.31 96 GLN A N 1
ATOM 740 C CA . GLN A 1 96 ? -9.273 12.797 -15.625 1 95.31 96 GLN A CA 1
ATOM 741 C C . GLN A 1 96 ? -8.133 12.461 -14.664 1 95.31 96 GLN A C 1
ATOM 743 O O . GLN A 1 96 ? -8.305 12.5 -13.445 1 95.31 96 GLN A O 1
ATOM 748 N N . LEU A 1 97 ? -7.012 12.211 -15.25 1 97.25 97 LEU A N 1
ATOM 749 C CA . LEU A 1 97 ? -5.859 11.805 -14.461 1 97.25 97 LEU A CA 1
ATOM 750 C C . LEU A 1 97 ? -5.367 12.961 -13.594 1 97.25 97 LEU A C 1
ATOM 752 O O . LEU A 1 97 ? -5.438 14.125 -14 1 97.25 97 LEU A O 1
ATOM 756 N N . VAL A 1 98 ? -4.898 12.609 -12.477 1 97.56 98 VAL A N 1
ATOM 757 C CA . VAL A 1 98 ? -4.246 13.555 -11.57 1 97.56 98 VAL A CA 1
ATOM 758 C C . VAL A 1 98 ? -2.879 13.016 -11.164 1 97.56 98 VAL A C 1
ATOM 760 O O . VAL A 1 98 ? -2.662 11.797 -11.148 1 97.56 98 VAL A O 1
ATOM 763 N N . ASP A 1 99 ? -1.995 13.961 -10.836 1 98.06 99 ASP A N 1
ATOM 764 C CA . ASP A 1 99 ? -0.672 13.578 -10.344 1 98.06 99 ASP A CA 1
ATOM 765 C C . ASP A 1 99 ? -0.72 13.195 -8.875 1 98.06 99 ASP A C 1
ATOM 767 O O . ASP A 1 99 ? -1.526 13.727 -8.109 1 98.06 99 ASP A O 1
ATOM 771 N N . PHE A 1 100 ? 0.077 12.258 -8.516 1 98.5 100 PHE A N 1
ATOM 772 C CA . PHE A 1 100 ? 0.414 12.023 -7.117 1 98.5 100 PHE A CA 1
ATOM 773 C C . PHE A 1 100 ? 1.924 11.945 -6.93 1 98.5 100 PHE A C 1
ATOM 775 O O . PHE A 1 100 ? 2.664 11.719 -7.891 1 98.5 100 PHE A O 1
ATOM 782 N N . ASP A 1 101 ? 2.359 12.125 -5.66 1 98.69 101 ASP A N 1
ATOM 783 C CA . ASP A 1 101 ? 3.791 12.266 -5.414 1 98.69 101 ASP A CA 1
ATOM 784 C C . ASP A 1 101 ? 4.238 11.406 -4.238 1 98.69 101 ASP A C 1
ATOM 786 O O . ASP A 1 101 ? 5.402 11.445 -3.84 1 98.69 101 ASP A O 1
ATOM 790 N N . GLY A 1 102 ? 3.377 10.656 -3.672 1 98.44 102 GLY A N 1
ATOM 791 C CA . GLY A 1 102 ? 3.646 9.734 -2.58 1 98.44 102 GLY A CA 1
ATOM 792 C C . GLY A 1 102 ? 2.457 8.859 -2.232 1 98.44 102 GLY A C 1
ATOM 793 O O . GLY A 1 102 ? 1.319 9.18 -2.582 1 98.44 102 GLY A O 1
ATOM 794 N N . ILE A 1 103 ? 2.746 7.738 -1.623 1 98.69 103 ILE A N 1
ATOM 795 C CA . ILE A 1 103 ? 1.705 6.848 -1.126 1 98.69 103 ILE A CA 1
ATOM 796 C C . ILE A 1 103 ? 1.807 6.73 0.394 1 98.69 103 ILE A C 1
ATOM 798 O O . ILE A 1 103 ? 2.869 6.406 0.928 1 98.69 103 ILE A O 1
ATOM 802 N N . ALA A 1 104 ? 0.769 7.094 1.075 1 98.69 104 ALA A N 1
ATOM 803 C CA . ALA A 1 104 ? 0.645 6.867 2.512 1 98.69 104 ALA A CA 1
ATOM 804 C C . ALA A 1 104 ? -0.167 5.605 2.799 1 98.69 104 ALA A C 1
ATOM 806 O O . ALA A 1 104 ? -1.22 5.387 2.195 1 98.69 104 ALA A O 1
ATOM 807 N N . MET A 1 105 ? 0.323 4.758 3.689 1 98.56 105 MET A N 1
ATOM 808 C CA . MET A 1 105 ? -0.375 3.529 4.059 1 98.56 105 MET A CA 1
ATOM 809 C C . MET A 1 105 ? -0.585 3.457 5.57 1 98.56 105 MET A C 1
ATOM 811 O O . MET A 1 105 ? 0.364 3.602 6.34 1 98.56 105 MET A O 1
ATOM 815 N N . PHE A 1 106 ? -1.812 3.305 5.949 1 97.94 106 PHE A N 1
ATOM 816 C CA . PHE A 1 106 ? -2.188 3.123 7.348 1 97.94 106 PHE A CA 1
ATOM 817 C C . PHE A 1 106 ? -2.898 1.791 7.547 1 97.94 106 PHE A C 1
ATOM 819 O O . PHE A 1 106 ? -3.775 1.424 6.762 1 97.94 106 PHE A O 1
ATOM 826 N N . LEU A 1 107 ? -2.537 1.058 8.492 1 97.88 107 LEU A N 1
ATOM 827 C CA . LEU A 1 107 ? -3.164 -0.188 8.922 1 97.88 107 LEU A CA 1
ATOM 828 C C . LEU A 1 107 ? -3.846 -0.013 10.273 1 97.88 107 LEU A C 1
ATOM 830 O O . LEU A 1 107 ? -3.203 0.376 11.25 1 97.88 107 LEU A O 1
ATOM 834 N N . PHE A 1 108 ? -5.145 -0.25 10.344 1 96.69 108 PHE A N 1
ATOM 835 C CA . PHE A 1 108 ? -5.898 0.104 11.539 1 96.69 108 PHE A CA 1
ATOM 836 C C . PHE A 1 108 ? -7.055 -0.864 11.758 1 96.69 108 PHE A C 1
ATOM 838 O O . PHE A 1 108 ? -7.41 -1.625 10.859 1 96.69 108 PHE A O 1
ATOM 845 N N . GLU A 1 109 ? -7.617 -0.842 12.906 1 95.38 109 GLU A N 1
ATOM 846 C CA . GLU A 1 109 ? -8.57 -1.86 13.344 1 95.38 109 GLU A CA 1
ATOM 847 C C . GLU A 1 109 ? -9.945 -1.625 12.742 1 95.38 109 GLU A C 1
ATOM 849 O O . GLU A 1 109 ? -10.664 -2.578 12.43 1 95.38 109 GLU A O 1
ATOM 854 N N . SER A 1 110 ? -10.344 -0.358 12.695 1 91.62 110 SER A N 1
ATOM 855 C CA . SER A 1 110 ? -11.688 -0.047 12.234 1 91.62 110 SER A CA 1
ATOM 856 C C . SER A 1 110 ? -11.797 1.398 11.766 1 91.62 110 SER A C 1
ATOM 858 O O . SER A 1 110 ? -10.945 2.227 12.086 1 91.62 110 SER A O 1
ATOM 860 N N . SER A 1 111 ? -12.836 1.576 10.984 1 88 111 SER A N 1
ATOM 861 C CA . SER A 1 111 ? -13.102 2.936 10.523 1 88 111 SER A CA 1
ATOM 862 C C . SER A 1 111 ? -13.281 3.889 11.695 1 88 111 SER A C 1
ATOM 864 O O . SER A 1 111 ? -12.922 5.066 11.617 1 88 111 SER A O 1
ATOM 866 N N . ASP A 1 112 ? -13.805 3.414 12.828 1 90.81 112 ASP A N 1
ATOM 867 C CA . ASP A 1 112 ? -14.008 4.246 14.016 1 90.81 112 ASP A CA 1
ATOM 868 C C . ASP A 1 112 ? -12.68 4.77 14.555 1 90.81 112 ASP A C 1
ATOM 870 O O . ASP A 1 112 ? -12.586 5.922 14.977 1 90.81 112 ASP A O 1
ATOM 874 N N . VAL A 1 113 ? -11.68 3.912 14.523 1 93.88 113 VAL A N 1
ATOM 875 C CA . VAL A 1 113 ? -10.359 4.305 14.992 1 93.88 113 VAL A CA 1
ATOM 876 C C . VAL A 1 113 ? -9.836 5.477 14.156 1 93.88 113 VAL A C 1
ATOM 878 O O . VAL A 1 113 ? -9.312 6.445 14.703 1 93.88 113 VAL A O 1
ATOM 881 N N . LEU A 1 114 ? -10.008 5.363 12.859 1 91.44 114 LEU A N 1
ATOM 882 C CA . LEU A 1 114 ? -9.523 6.414 11.961 1 91.44 114 LEU A CA 1
ATOM 883 C C . LEU A 1 114 ? -10.312 7.703 12.172 1 91.44 114 LEU A C 1
ATOM 885 O O . LEU A 1 114 ? -9.727 8.789 12.195 1 91.44 114 LEU A O 1
ATOM 889 N N . ILE A 1 115 ? -11.578 7.625 12.336 1 89.75 115 ILE A N 1
ATOM 890 C CA . ILE A 1 115 ? -12.438 8.789 12.555 1 89.75 115 ILE A CA 1
ATOM 891 C C . ILE A 1 115 ? -12.047 9.477 13.852 1 89.75 115 ILE A C 1
ATOM 893 O O . ILE A 1 115 ? -11.906 10.703 13.898 1 89.75 115 ILE A O 1
ATOM 897 N N . ASP A 1 116 ? -11.867 8.711 14.914 1 94.06 116 ASP A N 1
ATOM 898 C CA . ASP A 1 116 ? -11.461 9.266 16.203 1 94.06 116 ASP A CA 1
ATOM 899 C C . ASP A 1 116 ? -10.109 9.961 16.094 1 94.06 116 ASP A C 1
ATOM 901 O O . ASP A 1 116 ? -9.906 11.031 16.672 1 94.06 116 ASP A O 1
ATOM 905 N N . MET A 1 117 ? -9.242 9.336 15.398 1 95.44 117 MET A N 1
ATOM 906 C CA . MET A 1 117 ? -7.906 9.898 15.227 1 95.44 117 MET A CA 1
ATOM 907 C C . MET A 1 117 ? -7.977 11.25 14.508 1 95.44 117 MET A C 1
ATOM 909 O O . MET A 1 117 ? -7.367 12.219 14.953 1 95.44 117 MET A O 1
ATOM 913 N N . LEU A 1 118 ? -8.758 11.32 13.438 1 93 118 LEU A N 1
ATOM 914 C CA . LEU A 1 118 ? -8.82 12.516 12.602 1 93 118 LEU A CA 1
ATOM 915 C C . LEU A 1 118 ? -9.656 13.602 13.273 1 93 118 LEU A C 1
ATOM 917 O O . LEU A 1 118 ? -9.594 14.773 12.875 1 93 118 LEU A O 1
ATOM 921 N N . SER A 1 119 ? -10.414 13.219 14.336 1 93.44 119 SER A N 1
ATOM 922 C CA . SER A 1 119 ? -11.227 14.18 15.078 1 93.44 119 SER A CA 1
ATOM 923 C C . SER A 1 119 ? -10.484 14.703 16.297 1 93.44 119 SER A C 1
ATOM 925 O O . SER A 1 119 ? -10.945 15.633 16.969 1 93.44 119 SER A O 1
ATOM 927 N N . HIS A 1 120 ? -9.461 14.078 16.656 1 95.81 120 HIS A N 1
ATOM 928 C CA . HIS A 1 120 ? -8.711 14.469 17.844 1 95.81 120 HIS A CA 1
ATOM 929 C C . HIS A 1 120 ? -8.18 15.891 17.719 1 95.81 120 HIS A C 1
ATOM 931 O O . HIS A 1 120 ? -7.703 16.281 16.656 1 95.81 120 HIS A O 1
ATOM 937 N N . PRO A 1 121 ? -8.227 16.719 18.75 1 97.88 121 PRO A N 1
ATOM 938 C CA . PRO A 1 121 ? -7.781 18.109 18.688 1 97.88 121 PRO A CA 1
ATOM 939 C C . PRO A 1 121 ? -6.332 18.234 18.219 1 97.88 121 PRO A C 1
ATOM 941 O O . PRO A 1 121 ? -5.984 19.219 17.547 1 97.88 121 PRO A O 1
ATOM 944 N N . TYR A 1 122 ? -5.492 17.328 18.594 1 98.31 122 TYR A N 1
ATOM 945 C CA . TYR A 1 122 ? -4.102 17.359 18.141 1 98.31 122 TYR A CA 1
ATOM 946 C C . TYR A 1 122 ? -4.016 17.266 16.625 1 98.31 122 TYR A C 1
ATOM 948 O O . TYR A 1 122 ? -3.18 17.938 16 1 98.31 122 TYR A O 1
ATOM 956 N N . TYR A 1 123 ? -4.805 16.406 16.016 1 97.69 123 TYR A N 1
ATOM 957 C CA . TYR A 1 123 ? -4.82 16.359 14.562 1 97.69 123 TYR A CA 1
ATOM 958 C C . TYR A 1 123 ? -5.254 17.703 13.977 1 97.69 123 TYR A C 1
ATOM 960 O O . TYR A 1 123 ? -4.582 18.25 13.102 1 97.69 123 TYR A O 1
ATOM 968 N N . VAL A 1 124 ? -6.289 18.234 14.469 1 96.38 124 VAL A N 1
ATOM 969 C CA . VAL A 1 124 ? -6.945 19.422 13.93 1 96.38 124 VAL A CA 1
ATOM 970 C C . VAL A 1 124 ? -6.027 20.641 14.07 1 96.38 124 VAL A C 1
ATOM 972 O O . VAL A 1 124 ? -5.969 21.484 13.18 1 96.38 124 VAL A O 1
ATOM 975 N N . ASN A 1 125 ? -5.289 20.656 15.102 1 97.5 125 ASN A N 1
ATOM 976 C CA . ASN A 1 125 ? -4.566 21.891 15.422 1 97.5 125 ASN A CA 1
ATOM 977 C C . ASN A 1 125 ? -3.088 21.781 15.062 1 97.5 125 ASN A C 1
ATOM 979 O O . ASN A 1 125 ? -2.389 22.797 14.977 1 97.5 125 ASN A O 1
ATOM 983 N N . VAL A 1 126 ? -2.598 20.594 14.906 1 98.06 126 VAL A N 1
ATOM 984 C CA . VAL A 1 126 ? -1.16 20.438 14.711 1 98.06 126 VAL A CA 1
ATOM 985 C C . VAL A 1 126 ? -0.897 19.719 13.391 1 98.06 126 VAL A C 1
ATOM 987 O O . VAL A 1 126 ? -0.195 20.234 12.516 1 98.06 126 VAL A O 1
ATOM 990 N N . VAL A 1 127 ? -1.486 18.516 13.164 1 98.12 127 VAL A N 1
ATOM 991 C CA . VAL A 1 127 ? -1.139 17.672 12.031 1 98.12 127 VAL A CA 1
ATOM 992 C C . VAL A 1 127 ? -1.746 18.234 10.75 1 98.12 127 VAL A C 1
ATOM 994 O O . VAL A 1 127 ? -1.042 18.438 9.758 1 98.12 127 VAL A O 1
ATOM 997 N N . GLU A 1 128 ? -3.016 18.562 10.781 1 96.06 128 GLU A N 1
ATOM 998 C CA . GLU A 1 128 ? -3.729 19.016 9.586 1 96.06 128 GLU A CA 1
ATOM 999 C C . GLU A 1 128 ? -3.17 20.328 9.078 1 96.06 128 GLU A C 1
ATOM 1001 O O . GLU A 1 128 ? -2.904 20.484 7.883 1 96.06 128 GLU A O 1
ATOM 1006 N N . PRO A 1 129 ? -2.939 21.344 9.93 1 97.12 129 PRO A N 1
ATOM 1007 C CA . PRO A 1 129 ? -2.354 22.594 9.422 1 97.12 129 PRO A CA 1
ATOM 1008 C C . PRO A 1 129 ? -0.993 22.375 8.766 1 97.12 129 PRO A C 1
ATOM 1010 O O . PRO A 1 129 ? -0.657 23.062 7.793 1 97.12 129 PRO A O 1
ATOM 1013 N N . ASP A 1 130 ? -0.221 21.469 9.281 1 98.38 130 ASP A N 1
ATOM 1014 C CA . ASP A 1 130 ? 1.089 21.172 8.711 1 98.38 130 ASP A CA 1
ATOM 1015 C C . ASP A 1 130 ? 0.958 20.625 7.293 1 98.38 130 ASP A C 1
ATOM 1017 O O . ASP A 1 130 ? 1.849 20.812 6.461 1 98.38 130 ASP A O 1
ATOM 1021 N N . GLU A 1 131 ? -0.12 19.844 7 1 97.81 131 GLU A N 1
ATOM 1022 C CA . GLU A 1 131 ? -0.337 19.25 5.684 1 97.81 131 GLU A CA 1
ATOM 1023 C C . GLU A 1 131 ? -0.392 20.312 4.598 1 97.81 131 GLU A C 1
ATOM 1025 O O . GLU A 1 131 ? -0.009 20.062 3.453 1 97.81 131 GLU A O 1
ATOM 1030 N N . HIS A 1 132 ? -0.801 21.562 4.91 1 97.12 132 HIS A N 1
ATOM 1031 C CA . HIS A 1 132 ? -0.894 22.656 3.949 1 97.12 132 HIS A CA 1
ATOM 1032 C C . HIS A 1 132 ? 0.49 23.094 3.49 1 97.12 132 HIS A C 1
ATOM 1034 O O . HIS A 1 132 ? 0.618 23.797 2.477 1 97.12 132 HIS A O 1
ATOM 1040 N N . VAL A 1 133 ? 1.465 22.734 4.215 1 98.44 133 VAL A N 1
ATOM 1041 C CA . VAL A 1 133 ? 2.826 23.125 3.854 1 98.44 133 VAL A CA 1
ATOM 1042 C C . VAL A 1 133 ? 3.293 22.297 2.656 1 98.44 133 VAL A C 1
ATOM 1044 O O . VAL A 1 133 ? 3.924 22.828 1.737 1 98.44 133 VAL A O 1
ATOM 1047 N N . PHE A 1 134 ? 2.953 21 2.621 1 98.69 134 PHE A N 1
ATOM 1048 C CA . PHE A 1 134 ? 3.635 20.172 1.641 1 98.69 134 PHE A CA 1
ATOM 1049 C C . PHE A 1 134 ? 2.629 19.453 0.745 1 98.69 134 PHE A C 1
ATOM 1051 O O . PHE A 1 134 ? 3.006 18.844 -0.256 1 98.69 134 PHE A O 1
ATOM 1058 N N . ILE A 1 135 ? 1.346 19.438 1.051 1 98.62 135 ILE A N 1
ATOM 1059 C CA . ILE A 1 135 ? 0.323 18.797 0.233 1 98.62 135 ILE A CA 1
ATOM 1060 C C . ILE A 1 135 ? -0.457 19.859 -0.544 1 98.62 135 ILE A C 1
ATOM 1062 O O . ILE A 1 135 ? -0.746 20.938 -0.019 1 98.62 135 ILE A O 1
ATOM 1066 N N . ASP A 1 136 ? -0.843 19.594 -1.76 1 98.69 136 ASP A N 1
ATOM 1067 C CA . ASP A 1 136 ? -1.71 20.453 -2.561 1 98.69 136 ASP A CA 1
ATOM 1068 C C . ASP A 1 136 ? -3.164 20.344 -2.104 1 98.69 136 ASP A C 1
ATOM 1070 O O . ASP A 1 136 ? -3.939 19.562 -2.664 1 98.69 136 ASP A O 1
ATOM 1074 N N . LYS A 1 137 ? -3.574 21.188 -1.213 1 96.81 137 LYS A N 1
ATOM 1075 C CA . LYS A 1 137 ? -4.898 21.094 -0.605 1 96.81 137 LYS A CA 1
ATOM 1076 C C . LYS A 1 137 ? -5.98 21.547 -1.574 1 96.81 137 LYS A C 1
ATOM 1078 O O . LYS A 1 137 ? -7.172 21.344 -1.333 1 96.81 137 LYS A O 1
ATOM 1083 N N . SER A 1 138 ? -5.625 22.094 -2.74 1 97.25 138 SER A N 1
ATOM 1084 C CA . SER A 1 138 ? -6.598 22.5 -3.75 1 97.25 138 SER A CA 1
ATOM 1085 C C . SER A 1 138 ? -6.953 21.328 -4.668 1 97.25 138 SER A C 1
ATOM 1087 O O . SER A 1 138 ? -7.934 21.391 -5.41 1 97.25 138 SER A O 1
ATOM 1089 N N . ALA A 1 139 ? -6.203 20.281 -4.641 1 97 139 ALA A N 1
ATOM 1090 C CA . ALA A 1 139 ? -6.449 19.109 -5.484 1 97 139 ALA A CA 1
ATOM 1091 C C . ALA A 1 139 ? -7.582 18.25 -4.922 1 97 139 ALA A C 1
ATOM 1093 O O . ALA A 1 139 ? -8.055 18.5 -3.811 1 97 139 ALA A O 1
ATOM 1094 N N . HIS A 1 140 ? -8.062 17.312 -5.715 1 96.38 140 HIS A N 1
ATOM 1095 C CA . HIS A 1 140 ? -9.109 16.391 -5.285 1 96.38 140 HIS A CA 1
ATOM 1096 C C . HIS A 1 140 ? -8.781 15.773 -3.934 1 96.38 140 HIS A C 1
ATOM 1098 O O . HIS A 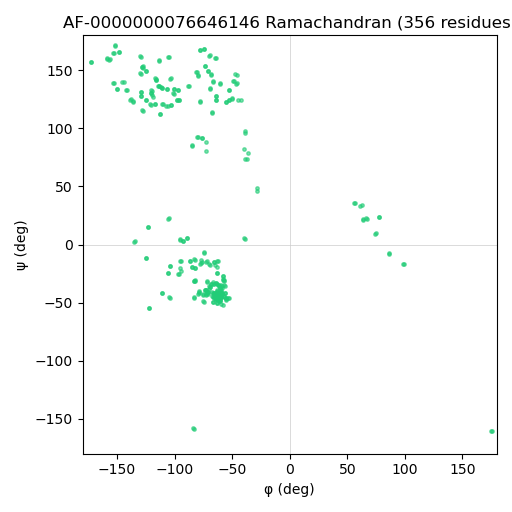1 140 ? -7.629 15.398 -3.682 1 96.38 140 HIS A O 1
ATOM 1104 N N . GLY A 1 141 ? -9.805 15.633 -3.115 1 94.31 141 GLY A N 1
ATOM 1105 C CA . GLY A 1 141 ? -9.625 15.008 -1.814 1 94.31 141 GLY A CA 1
ATOM 1106 C C . GLY A 1 141 ? -8.703 15.797 -0.899 1 94.31 141 GLY A C 1
ATOM 1107 O O . GLY A 1 141 ? -7.996 15.211 -0.076 1 94.31 141 GLY A O 1
ATOM 1108 N N . ASN A 1 142 ? -8.531 17.109 -1.144 1 95.25 142 ASN A N 1
ATOM 1109 C CA . ASN A 1 142 ? -7.617 17.938 -0.374 1 95.25 142 ASN A CA 1
ATOM 1110 C C . ASN A 1 142 ? -6.176 17.453 -0.493 1 95.25 142 ASN A C 1
ATOM 1112 O O . ASN A 1 142 ? -5.434 17.453 0.49 1 95.25 142 ASN A O 1
ATOM 1116 N N . GLY A 1 143 ? -5.793 16.922 -1.624 1 97.62 143 GLY A N 1
ATOM 1117 C CA . GLY A 1 143 ? -4.441 16.469 -1.919 1 97.62 143 GLY A CA 1
ATOM 1118 C C . GLY A 1 143 ? -4.266 14.977 -1.76 1 97.62 143 GLY A C 1
ATOM 1119 O O . GLY A 1 143 ? -3.23 14.422 -2.139 1 97.62 143 GLY A O 1
ATOM 1120 N N . MET A 1 144 ? -5.184 14.297 -1.072 1 97.5 144 MET A N 1
ATOM 1121 C CA . MET A 1 144 ? -5.297 12.844 -1.09 1 97.5 144 MET A CA 1
ATOM 1122 C C . MET A 1 144 ? -6.133 12.375 -2.277 1 97.5 144 MET A C 1
ATOM 1124 O O . MET A 1 144 ? -7.316 12.07 -2.129 1 97.5 144 MET A O 1
ATOM 1128 N N . VAL A 1 145 ? -5.52 12.227 -3.381 1 98.12 145 VAL A N 1
ATOM 1129 C CA . VAL A 1 145 ? -6.219 12.281 -4.66 1 98.12 145 VAL A CA 1
ATOM 1130 C C . VAL A 1 145 ? -6.859 10.93 -4.961 1 98.12 145 VAL A C 1
ATOM 1132 O O . VAL A 1 145 ? -7.762 10.836 -5.793 1 98.12 145 VAL A O 1
ATOM 1135 N N . ALA A 1 146 ? -6.445 9.898 -4.387 1 98.06 146 ALA A N 1
ATOM 1136 C CA . ALA A 1 146 ? -7.07 8.578 -4.434 1 98.06 146 ALA A CA 1
ATOM 1137 C C . ALA A 1 146 ? -6.809 7.797 -3.146 1 98.06 146 ALA A C 1
ATOM 1139 O O . ALA A 1 146 ? -5.691 7.805 -2.625 1 98.06 146 ALA A O 1
ATOM 1140 N N . THR A 1 147 ? -7.824 7.219 -2.625 1 97.5 147 THR A N 1
ATOM 1141 C CA . THR A 1 147 ? -7.691 6.422 -1.41 1 97.5 147 THR A CA 1
ATOM 1142 C C . THR A 1 147 ? -8.469 5.113 -1.534 1 97.5 147 THR A C 1
ATOM 1144 O O . THR A 1 147 ? -9.672 5.121 -1.806 1 97.5 147 THR A O 1
ATOM 1147 N N . TYR A 1 148 ? -7.754 3.986 -1.359 1 96.81 148 TYR A N 1
ATOM 1148 C CA . TYR A 1 148 ? -8.352 2.654 -1.332 1 96.81 148 TYR A CA 1
ATOM 1149 C C . TYR A 1 148 ? -8.273 2.051 0.065 1 96.81 148 TYR A C 1
ATOM 1151 O O . TYR A 1 148 ? -7.246 2.164 0.741 1 96.81 148 TYR A O 1
ATOM 1159 N N . ILE A 1 149 ? -9.367 1.471 0.504 1 95.5 149 ILE A N 1
ATOM 1160 C CA . ILE A 1 149 ? -9.422 0.822 1.81 1 95.5 149 ILE A CA 1
ATOM 1161 C C . ILE A 1 149 ? -9.984 -0.592 1.659 1 95.5 149 ILE A C 1
ATOM 1163 O O . ILE A 1 149 ? -11.016 -0.792 1.025 1 95.5 149 ILE A O 1
ATOM 1167 N N . GLY A 1 150 ? -9.266 -1.556 2.188 1 95.56 150 GLY A N 1
ATOM 1168 C CA . GLY A 1 150 ? -9.711 -2.938 2.117 1 95.56 150 GLY A CA 1
ATOM 1169 C C . GLY A 1 150 ? -9.211 -3.787 3.27 1 95.56 150 GLY A C 1
ATOM 1170 O O . GLY A 1 150 ? -8.422 -3.322 4.09 1 95.56 150 GLY A O 1
ATOM 1171 N N . GLU A 1 151 ? -9.742 -5 3.34 1 96.06 151 GLU A N 1
ATOM 1172 C CA . GLU A 1 151 ? -9.289 -5.938 4.359 1 96.06 151 GLU A CA 1
ATOM 1173 C C . GLU A 1 151 ? -7.844 -6.363 4.121 1 96.06 151 GLU A C 1
ATOM 1175 O O . GLU A 1 151 ? -7.438 -6.586 2.979 1 96.06 151 GLU A O 1
ATOM 1180 N N . HIS A 1 152 ? -7.141 -6.465 5.191 1 96.88 152 HIS A N 1
ATOM 1181 C CA . HIS A 1 152 ? -5.703 -6.695 5.148 1 96.88 152 HIS A CA 1
ATOM 1182 C C . HIS A 1 152 ? -5.371 -8.164 5.41 1 96.88 152 HIS A C 1
ATOM 1184 O O . HIS A 1 152 ? -5.973 -8.789 6.285 1 96.88 152 HIS A O 1
ATOM 1190 N N . ILE A 1 153 ? -4.516 -8.734 4.633 1 96.56 153 ILE A N 1
ATOM 1191 C CA . ILE A 1 153 ? -3.918 -10.047 4.848 1 96.56 153 ILE A CA 1
ATOM 1192 C C . ILE A 1 153 ? -2.4 -9.906 4.965 1 96.56 153 ILE A C 1
ATOM 1194 O O . ILE A 1 153 ? -1.761 -9.273 4.117 1 96.56 153 ILE A O 1
ATOM 1198 N N . ASP A 1 154 ? -1.855 -10.438 5.977 1 96.44 154 ASP A N 1
ATOM 1199 C CA . ASP A 1 154 ? -0.409 -10.453 6.176 1 96.44 154 ASP A CA 1
ATOM 1200 C C . ASP A 1 154 ? 0.161 -11.852 5.957 1 96.44 154 ASP A C 1
ATOM 1202 O O . ASP A 1 154 ? -0.226 -12.797 6.645 1 96.44 154 ASP A O 1
ATOM 1206 N N . ALA A 1 155 ? 1.052 -11.984 4.984 1 97.69 155 ALA A N 1
ATOM 1207 C CA . ALA A 1 155 ? 1.62 -13.289 4.684 1 97.69 155 ALA A CA 1
ATOM 1208 C C . ALA A 1 155 ? 3.045 -13.406 5.219 1 97.69 155 ALA A C 1
ATOM 1210 O O . ALA A 1 155 ? 3.422 -14.445 5.773 1 97.69 155 ALA A O 1
ATOM 1211 N N . VAL A 1 156 ? 3.852 -12.352 4.977 1 98.19 156 VAL A N 1
ATOM 1212 C CA . VAL A 1 156 ? 5.238 -12.281 5.426 1 98.19 156 VAL A CA 1
ATOM 1213 C C . VAL A 1 156 ? 5.48 -10.969 6.16 1 98.19 156 VAL A C 1
ATOM 1215 O O . VAL A 1 156 ? 5.031 -9.906 5.715 1 98.19 156 VAL A O 1
ATOM 1218 N N . ASP A 1 157 ? 6.047 -11.008 7.266 1 97.25 157 ASP A N 1
ATOM 1219 C CA . ASP A 1 157 ? 6.504 -9.867 8.047 1 97.25 157 ASP A CA 1
ATOM 1220 C C . ASP A 1 157 ? 7.84 -10.164 8.727 1 97.25 157 ASP A C 1
ATOM 1222 O O . ASP A 1 157 ? 8.039 -11.25 9.266 1 97.25 157 ASP A O 1
ATOM 1226 N N . ASP A 1 158 ? 8.797 -9.203 8.609 1 95.75 158 ASP A N 1
ATOM 1227 C CA . ASP A 1 158 ? 10.156 -9.375 9.102 1 95.75 158 ASP A CA 1
ATOM 1228 C C . ASP A 1 158 ? 10.812 -10.609 8.492 1 95.75 158 ASP A C 1
ATOM 1230 O O . ASP A 1 158 ? 11.453 -11.398 9.195 1 95.75 158 ASP A O 1
ATOM 1234 N N . ALA A 1 159 ? 10.523 -10.898 7.258 1 96.88 159 ALA A N 1
ATOM 1235 C CA . ALA A 1 159 ? 11.117 -11.953 6.445 1 96.88 159 ALA A CA 1
ATOM 1236 C C . ALA A 1 159 ? 10.742 -13.336 6.98 1 96.88 159 ALA A C 1
ATOM 1238 O O . ALA A 1 159 ? 11.461 -14.312 6.746 1 96.88 159 ALA A O 1
ATOM 1239 N N . LYS A 1 160 ? 9.625 -13.391 7.758 1 97.69 160 LYS A N 1
ATOM 1240 C CA . LYS A 1 160 ? 9.102 -14.656 8.266 1 97.69 160 LYS A CA 1
ATOM 1241 C C . LYS A 1 160 ? 7.621 -14.812 7.934 1 97.69 160 LYS A C 1
ATOM 1243 O O . LYS A 1 160 ? 6.91 -13.82 7.785 1 97.69 160 LYS A O 1
ATOM 1248 N N . SER A 1 161 ? 7.238 -16.031 7.824 1 97.62 161 SER A N 1
ATOM 1249 C CA . SER A 1 161 ? 5.816 -16.281 7.613 1 97.62 161 SER A CA 1
ATOM 1250 C C . SER A 1 161 ? 4.996 -15.812 8.812 1 97.62 161 SER A C 1
ATOM 1252 O O . SER A 1 161 ? 5.332 -16.109 9.961 1 97.62 161 SER A O 1
ATOM 1254 N N . VAL A 1 162 ? 3.98 -15.008 8.609 1 96.56 162 VAL A N 1
ATOM 1255 C CA . VAL A 1 162 ? 3.029 -14.617 9.641 1 96.56 162 VAL A CA 1
ATOM 1256 C C . VAL A 1 162 ? 1.614 -14.992 9.211 1 96.56 162 VAL A C 1
ATOM 1258 O O . VAL A 1 162 ? 0.635 -14.477 9.75 1 96.56 162 VAL A O 1
ATOM 1261 N N . TRP A 1 163 ? 1.563 -15.852 8.195 1 95.44 163 TRP A N 1
ATOM 1262 C CA . TRP A 1 163 ? 0.299 -16.266 7.59 1 95.44 163 TRP A CA 1
ATOM 1263 C C . TRP A 1 163 ? -0.504 -17.141 8.547 1 95.44 163 TRP A C 1
ATOM 1265 O O . TRP A 1 163 ? 0.039 -18.062 9.148 1 95.44 163 TRP A O 1
ATOM 1275 N N . LYS A 1 164 ? -1.83 -16.875 8.711 1 91.62 164 LYS A N 1
ATOM 1276 C CA . LYS A 1 164 ? -2.67 -17.562 9.695 1 91.62 164 LYS A CA 1
ATOM 1277 C C . LYS A 1 164 ? -3.588 -18.578 9.016 1 91.62 164 LYS A C 1
ATOM 1279 O O . LYS A 1 164 ? -4.598 -18.984 9.594 1 91.62 164 LYS A O 1
ATOM 1284 N N . GLY A 1 165 ? -3.309 -19.062 7.879 1 92.19 165 GLY A N 1
ATOM 1285 C CA . GLY A 1 165 ? -4.133 -20.047 7.188 1 92.19 165 GLY A CA 1
ATOM 1286 C C . GLY A 1 165 ? -3.855 -21.469 7.621 1 92.19 165 GLY A C 1
ATOM 1287 O O . GLY A 1 165 ? -3.414 -21.703 8.75 1 92.19 165 GLY A O 1
ATOM 1288 N N . ASP A 1 166 ? -4.172 -22.438 6.828 1 94.56 166 ASP A N 1
ATOM 1289 C CA . ASP A 1 166 ? -4.047 -23.859 7.094 1 94.56 166 ASP A CA 1
ATOM 1290 C C . ASP A 1 166 ? -2.58 -24.281 7.18 1 94.56 166 ASP A C 1
ATOM 1292 O O . ASP A 1 166 ? -1.874 -24.297 6.168 1 94.56 166 ASP A O 1
ATOM 1296 N N . LYS A 1 167 ? -2.111 -24.688 8.312 1 94.69 167 LYS A N 1
ATOM 1297 C CA . LYS A 1 167 ? -0.713 -25.016 8.562 1 94.69 167 LYS A CA 1
ATOM 1298 C C . LYS A 1 167 ? -0.254 -26.172 7.684 1 94.69 167 LYS A C 1
ATOM 1300 O O . LYS A 1 167 ? 0.907 -26.219 7.27 1 94.69 167 LYS A O 1
ATOM 1305 N N . LYS A 1 168 ? -1.151 -27.078 7.445 1 97.38 168 LYS A N 1
ATOM 1306 C CA . LYS A 1 168 ? -0.804 -28.219 6.598 1 97.38 168 LYS A CA 1
ATOM 1307 C C . LYS A 1 168 ? -0.473 -27.766 5.18 1 97.38 168 LYS A C 1
ATOM 1309 O O . LYS A 1 168 ? 0.481 -28.266 4.574 1 97.38 168 LYS A O 1
ATOM 1314 N N . THR A 1 169 ? -1.271 -26.859 4.754 1 97.38 169 THR A N 1
ATOM 1315 C CA . THR A 1 169 ? -1.041 -26.328 3.414 1 97.38 169 THR A CA 1
ATOM 1316 C C . THR A 1 169 ? 0.302 -25.609 3.34 1 97.38 169 THR A C 1
ATOM 1318 O O . THR A 1 169 ? 1.063 -25.797 2.391 1 97.38 169 THR A O 1
ATOM 1321 N N . LEU A 1 170 ? 0.584 -24.766 4.324 1 97.44 170 LEU A N 1
ATOM 1322 C CA . LEU A 1 170 ? 1.853 -24.047 4.352 1 97.44 170 LEU A CA 1
ATOM 1323 C C . LEU A 1 170 ? 3.027 -25.016 4.395 1 97.44 170 LEU A C 1
ATOM 1325 O O . LEU A 1 170 ? 3.992 -24.875 3.641 1 97.44 170 LEU A O 1
ATOM 1329 N N . SER A 1 171 ? 2.918 -26.016 5.215 1 98 171 SER A N 1
ATOM 1330 C CA . SER A 1 171 ? 3.973 -27.016 5.34 1 98 171 SER A CA 1
ATOM 1331 C C . SER A 1 171 ? 4.207 -27.75 4.02 1 98 171 SER A C 1
ATOM 1333 O O . SER A 1 171 ? 5.348 -28.031 3.656 1 98 171 SER A O 1
ATOM 1335 N N . LYS A 1 172 ? 3.152 -28.062 3.389 1 98.44 172 LYS A N 1
ATOM 1336 C CA . LYS A 1 172 ? 3.23 -28.734 2.09 1 98.44 172 LYS A CA 1
ATOM 1337 C C . LYS A 1 172 ? 4.117 -27.938 1.127 1 98.44 172 LYS A C 1
ATOM 1339 O O . LYS A 1 172 ? 5.02 -28.516 0.504 1 98.44 172 LYS A O 1
ATOM 1344 N N . TYR A 1 173 ? 3.932 -26.672 1.058 1 98.56 173 TYR A N 1
ATOM 1345 C CA . TYR A 1 173 ? 4.652 -25.891 0.064 1 98.56 173 TYR A CA 1
ATOM 1346 C C . TYR A 1 173 ? 6.055 -25.547 0.552 1 98.56 173 TYR A C 1
ATOM 1348 O O . TYR A 1 173 ? 6.977 -25.391 -0.251 1 98.56 173 TYR A O 1
ATOM 1356 N N . GLN A 1 174 ? 6.234 -25.406 1.865 1 98.38 174 GLN A N 1
ATOM 1357 C CA . GLN A 1 174 ? 7.586 -25.281 2.396 1 98.38 174 GLN A CA 1
ATOM 1358 C C . GLN A 1 174 ? 8.438 -26.5 2.053 1 98.38 174 GLN A C 1
ATOM 1360 O O . GLN A 1 174 ? 9.602 -26.359 1.685 1 98.38 174 GLN A O 1
ATOM 1365 N N . LYS A 1 175 ? 7.848 -27.703 2.15 1 98.5 175 LYS A N 1
ATOM 1366 C CA . LYS A 1 175 ? 8.539 -28.922 1.776 1 98.5 175 LYS A CA 1
ATOM 1367 C C . LYS A 1 175 ? 8.805 -28.984 0.274 1 98.5 175 LYS A C 1
ATOM 1369 O O . LYS A 1 175 ? 9.898 -29.344 -0.159 1 98.5 175 LYS A O 1
ATOM 1374 N N . LEU A 1 176 ? 7.789 -28.625 -0.496 1 98.69 176 LEU A N 1
ATOM 1375 C CA . LEU A 1 176 ? 7.953 -28.609 -1.945 1 98.69 176 LEU A CA 1
ATOM 1376 C C . LEU A 1 176 ? 9.07 -27.672 -2.359 1 98.69 176 LEU A C 1
ATOM 1378 O O . LEU A 1 176 ? 9.875 -27.984 -3.238 1 98.69 176 LEU A O 1
ATOM 1382 N N . PHE A 1 177 ? 9.141 -26.516 -1.757 1 98.62 177 PHE A N 1
ATOM 1383 C CA . PHE A 1 177 ? 10.148 -25.516 -2.076 1 98.62 177 PHE A CA 1
ATOM 1384 C C . PHE A 1 177 ? 11.547 -26.062 -1.879 1 98.62 177 PHE A C 1
ATOM 1386 O O . PHE A 1 177 ? 12.461 -25.766 -2.658 1 98.62 177 PHE A O 1
ATOM 1393 N N . LYS A 1 178 ? 11.703 -26.875 -0.841 1 97.94 178 LYS A N 1
ATOM 1394 C CA . LYS A 1 178 ? 13.016 -27.422 -0.509 1 97.94 178 LYS A CA 1
ATOM 1395 C C . LYS A 1 178 ? 13.523 -28.344 -1.621 1 97.94 178 LYS A C 1
ATOM 1397 O O . LYS A 1 178 ? 14.719 -28.625 -1.696 1 97.94 178 LYS A O 1
ATOM 1402 N N . LYS A 1 179 ? 12.688 -28.781 -2.438 1 98 179 LYS A N 1
ATOM 1403 C CA . LYS A 1 179 ? 13.07 -29.672 -3.533 1 98 179 LYS A CA 1
ATOM 1404 C C . LYS A 1 179 ? 13.602 -28.875 -4.723 1 98 179 LYS A C 1
ATOM 1406 O O . LYS A 1 179 ? 14.062 -29.453 -5.707 1 98 179 LYS A O 1
ATOM 1411 N N . TYR A 1 180 ? 13.43 -27.625 -4.734 1 97.19 180 TYR A N 1
ATOM 1412 C CA . TYR A 1 180 ? 13.93 -26.75 -5.785 1 97.19 180 TYR A CA 1
ATOM 1413 C C . TYR A 1 180 ? 15.242 -26.094 -5.367 1 97.19 180 TYR A C 1
ATOM 1415 O O . TYR A 1 180 ? 15.961 -25.547 -6.203 1 97.19 180 TYR A O 1
ATOM 1423 N N . MET B 1 1 ? 7.297 -21.891 -23.875 1 27.67 1 MET B N 1
ATOM 1424 C CA . MET B 1 1 ? 7.777 -20.625 -24.422 1 27.67 1 MET B CA 1
ATOM 1425 C C . MET B 1 1 ? 7.129 -19.438 -23.703 1 27.67 1 MET B C 1
ATOM 1427 O O . MET B 1 1 ? 7.562 -18.297 -23.844 1 27.67 1 MET B O 1
ATOM 1431 N N . ASN B 1 2 ? 5.863 -19.672 -23.25 1 29.28 2 ASN B N 1
ATOM 1432 C CA . ASN B 1 2 ? 5.023 -18.578 -22.75 1 29.28 2 ASN B CA 1
ATOM 1433 C C . ASN B 1 2 ? 5.43 -18.172 -21.328 1 29.28 2 ASN B C 1
ATOM 1435 O O . ASN B 1 2 ? 4.734 -17.375 -20.688 1 29.28 2 ASN B O 1
ATOM 1439 N N . GLN B 1 3 ? 6.148 -19.062 -20.781 1 33.5 3 GLN B N 1
ATOM 1440 C CA . GLN B 1 3 ? 6.535 -19 -19.375 1 33.5 3 GLN B CA 1
ATOM 1441 C C . GLN B 1 3 ? 7.266 -17.703 -19.047 1 33.5 3 GLN B C 1
ATOM 1443 O O . GLN B 1 3 ? 7.066 -17.125 -17.984 1 33.5 3 GLN B O 1
ATOM 1448 N N . LEU B 1 4 ? 8.188 -17.281 -19.984 1 38.56 4 LEU B N 1
ATOM 1449 C CA . LEU B 1 4 ? 9.172 -16.219 -19.828 1 38.56 4 LEU B CA 1
ATOM 1450 C C . LEU B 1 4 ? 8.492 -14.852 -19.828 1 38.56 4 LEU B C 1
ATOM 1452 O O . LEU B 1 4 ? 9.133 -13.836 -19.531 1 38.56 4 LEU B O 1
ATOM 1456 N N . ALA B 1 5 ? 7.359 -14.953 -20.234 1 37.5 5 ALA B N 1
ATOM 1457 C CA . ALA B 1 5 ? 6.809 -13.641 -20.531 1 37.5 5 ALA B CA 1
ATOM 1458 C C . ALA B 1 5 ? 6.426 -12.891 -19.266 1 37.5 5 ALA B C 1
ATOM 1460 O O . ALA B 1 5 ? 6.609 -11.68 -19.172 1 37.5 5 ALA B O 1
ATOM 1461 N N . SER B 1 6 ? 5.836 -13.516 -18.359 1 39.03 6 SER B N 1
ATOM 1462 C CA . SER B 1 6 ? 5.387 -12.844 -17.141 1 39.03 6 SER B CA 1
ATOM 1463 C C . SER B 1 6 ? 6.566 -12.305 -16.344 1 39.03 6 SER B C 1
ATOM 1465 O O . SER B 1 6 ? 6.461 -11.258 -15.703 1 39.03 6 SER B O 1
ATOM 1467 N N . LEU B 1 7 ? 7.613 -13.156 -16.219 1 39.28 7 LEU B N 1
ATOM 1468 C CA . LEU B 1 7 ? 8.828 -12.672 -15.562 1 39.28 7 LEU B CA 1
ATOM 1469 C C . LEU B 1 7 ? 9.375 -11.445 -16.266 1 39.28 7 LEU B C 1
ATOM 1471 O O . LEU B 1 7 ? 9.867 -10.516 -15.617 1 39.28 7 LEU B O 1
ATOM 1475 N N . LEU B 1 8 ? 9.109 -11.461 -17.562 1 40.66 8 LEU B N 1
ATOM 1476 C CA . LEU B 1 8 ? 9.742 -10.453 -18.391 1 40.66 8 LEU B CA 1
ATOM 1477 C C . LEU B 1 8 ? 9.195 -9.062 -18.078 1 40.66 8 LEU B C 1
ATOM 1479 O O . LEU B 1 8 ? 9.953 -8.094 -18.031 1 40.66 8 LEU B O 1
ATOM 1483 N N . PHE B 1 9 ? 7.922 -9.219 -17.766 1 41.88 9 PHE B N 1
ATOM 1484 C CA . PHE B 1 9 ? 7.426 -7.848 -17.719 1 41.88 9 PHE B CA 1
ATOM 1485 C C . PHE B 1 9 ? 7.945 -7.121 -16.484 1 41.88 9 PHE B C 1
ATOM 1487 O O . PHE B 1 9 ? 8.383 -5.973 -16.578 1 41.88 9 PHE B O 1
ATOM 1494 N N . ILE B 1 10 ? 7.914 -7.816 -15.391 1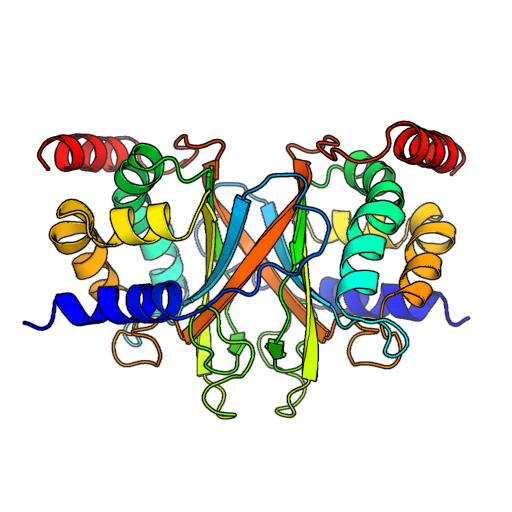 43.91 10 ILE B N 1
ATOM 1495 C CA . ILE B 1 10 ? 8.367 -7.094 -14.211 1 43.91 10 ILE B CA 1
ATOM 1496 C C . ILE B 1 10 ? 9.883 -6.914 -14.266 1 43.91 10 ILE B C 1
ATOM 1498 O O . ILE B 1 10 ? 10.398 -5.844 -13.938 1 43.91 10 ILE B O 1
ATOM 1502 N N . THR B 1 11 ? 10.508 -8.031 -14.758 1 43.34 11 THR B N 1
ATOM 1503 C CA . THR B 1 11 ? 11.961 -7.938 -14.812 1 43.34 11 THR B CA 1
ATOM 1504 C C . THR B 1 11 ? 12.391 -6.867 -15.812 1 43.34 11 THR B C 1
ATOM 1506 O O . THR B 1 11 ? 13.344 -6.125 -15.57 1 43.34 11 THR B O 1
ATOM 1509 N N . THR B 1 12 ? 11.742 -6.953 -16.922 1 43.53 12 THR B N 1
ATOM 1510 C CA . THR B 1 12 ? 12.164 -5.93 -17.859 1 43.53 12 THR B CA 1
ATOM 1511 C C . THR B 1 12 ? 11.914 -4.535 -17.297 1 43.53 12 THR B C 1
ATOM 1513 O O . THR B 1 12 ? 12.727 -3.627 -17.5 1 43.53 12 THR B O 1
ATOM 1516 N N . ALA B 1 13 ? 10.789 -4.484 -16.734 1 44.97 13 ALA B N 1
ATOM 1517 C CA . ALA B 1 13 ? 10.469 -3.158 -16.219 1 44.97 13 ALA B CA 1
ATOM 1518 C C . ALA B 1 13 ? 11.422 -2.764 -15.094 1 44.97 13 ALA B C 1
ATOM 1520 O O . ALA B 1 13 ? 11.867 -1.614 -15.016 1 44.97 13 ALA B O 1
ATOM 1521 N N . LEU B 1 14 ? 11.695 -3.754 -14.219 1 45.22 14 LEU B N 1
ATOM 1522 C CA . LEU B 1 14 ? 12.586 -3.447 -13.102 1 45.22 14 LEU B CA 1
ATOM 1523 C C . LEU B 1 14 ? 14.016 -3.246 -13.586 1 45.22 14 LEU B C 1
ATOM 1525 O O . LEU B 1 14 ? 14.773 -2.477 -12.992 1 45.22 14 LEU B O 1
ATOM 1529 N N . CYS B 1 15 ? 14.406 -4.02 -14.531 1 41.69 15 CYS B N 1
ATOM 1530 C CA . CYS B 1 15 ? 15.766 -3.871 -15.031 1 41.69 15 CYS B CA 1
ATOM 1531 C C . CYS B 1 15 ? 15.914 -2.582 -15.828 1 41.69 15 CYS B C 1
ATOM 1533 O O . CYS B 1 15 ? 17.031 -2.078 -16 1 41.69 15 CYS B O 1
ATOM 1535 N N . SER B 1 16 ? 15.055 -2.299 -16.562 1 37.81 16 SER B N 1
ATOM 1536 C CA . SER B 1 16 ? 15.297 -1.075 -17.328 1 37.81 16 SER B CA 1
ATOM 1537 C C . SER B 1 16 ? 15.305 0.147 -16.422 1 37.81 16 SER B C 1
ATOM 1539 O O . SER B 1 16 ? 15.531 1.27 -16.875 1 37.81 16 SER B O 1
ATOM 1541 N N . ASN B 1 17 ? 14.547 0.115 -15.406 1 37.44 17 ASN B N 1
ATOM 1542 C CA . ASN B 1 17 ? 14.18 1.332 -14.688 1 37.44 17 ASN B CA 1
ATOM 1543 C C . ASN B 1 17 ? 15.359 1.884 -13.883 1 37.44 17 ASN B C 1
ATOM 1545 O O . ASN B 1 17 ? 15.859 1.223 -12.977 1 37.44 17 ASN B O 1
ATOM 1549 N N . THR B 1 18 ? 16.266 2.584 -14.516 1 37.72 18 THR B N 1
ATOM 1550 C CA . THR B 1 18 ? 16.938 3.666 -13.805 1 37.72 18 THR B CA 1
ATOM 1551 C C . THR B 1 18 ? 16.047 4.254 -12.727 1 37.72 18 THR B C 1
ATOM 1553 O O . THR B 1 18 ? 15.117 5.016 -13.031 1 37.72 18 THR B O 1
ATOM 1556 N N . TYR B 1 19 ? 15.414 3.357 -11.938 1 37.59 19 TYR B N 1
ATOM 1557 C CA . TYR B 1 19 ? 14.727 4 -10.82 1 37.59 19 TYR B CA 1
ATOM 1558 C C . TYR B 1 19 ? 15.562 5.137 -10.25 1 37.59 19 TYR B C 1
ATOM 1560 O O . TYR B 1 19 ? 16.719 4.93 -9.859 1 37.59 19 TYR B O 1
ATOM 1568 N N . ALA B 1 20 ? 15.477 6.176 -10.852 1 36.16 20 ALA B N 1
ATOM 1569 C CA . ALA B 1 20 ? 16.141 7.363 -10.312 1 36.16 20 ALA B CA 1
ATOM 1570 C C . ALA B 1 20 ? 16.016 7.41 -8.789 1 36.16 20 ALA B C 1
ATOM 1572 O O . ALA B 1 20 ? 14.906 7.5 -8.25 1 36.16 20 ALA B O 1
ATOM 1573 N N . SER B 1 21 ? 16.766 6.566 -8.156 1 39.38 21 SER B N 1
ATOM 1574 C CA . SER B 1 21 ? 16.828 6.922 -6.738 1 39.38 21 SER B CA 1
ATOM 1575 C C . SER B 1 21 ? 16.891 8.438 -6.551 1 39.38 21 SER B C 1
ATOM 1577 O O . SER B 1 21 ? 17.766 9.102 -7.113 1 39.38 21 SER B O 1
ATOM 1579 N N . PRO B 1 22 ? 15.773 8.992 -6.301 1 39.03 22 PRO B N 1
ATOM 1580 C CA . PRO B 1 22 ? 16.031 10.414 -6.094 1 39.03 22 PRO B CA 1
ATOM 1581 C C . PRO B 1 22 ? 17.234 10.68 -5.203 1 39.03 22 PRO B C 1
ATOM 1583 O O . PRO B 1 22 ? 17.578 9.844 -4.363 1 39.03 22 PRO B O 1
ATOM 1586 N N . LYS B 1 23 ? 18.125 11.406 -5.699 1 43.06 23 LYS B N 1
ATOM 1587 C CA . LYS B 1 23 ? 19.266 11.922 -4.953 1 43.06 23 LYS B CA 1
ATOM 1588 C C . LYS B 1 23 ? 18.859 12.344 -3.543 1 43.06 23 LYS B C 1
ATOM 1590 O O . LYS B 1 23 ? 19.609 13.062 -2.867 1 43.06 23 LYS B O 1
ATOM 1595 N N . GLY B 1 24 ? 17.516 12.078 -3.137 1 43.56 24 GLY B N 1
ATOM 1596 C CA . GLY B 1 24 ? 17.234 12.508 -1.776 1 43.56 24 GLY B CA 1
ATOM 1597 C C . GLY B 1 24 ? 17.844 11.602 -0.727 1 43.56 24 GLY B C 1
ATOM 1598 O O . GLY B 1 24 ? 18.484 10.602 -1.06 1 43.56 24 GLY B O 1
ATOM 1599 N N . PRO B 1 25 ? 17.812 12.109 0.539 1 50.22 25 PRO B N 1
ATOM 1600 C CA . PRO B 1 25 ? 18.344 11.266 1.604 1 50.22 25 PRO B CA 1
ATOM 1601 C C . PRO B 1 25 ? 17.719 9.867 1.616 1 50.22 25 PRO B C 1
ATOM 1603 O O . PRO B 1 25 ? 16.562 9.703 1.257 1 50.22 25 PRO B O 1
ATOM 1606 N N . PRO B 1 26 ? 18.578 8.898 1.723 1 57.53 26 PRO B N 1
ATOM 1607 C CA . PRO B 1 26 ? 18.125 7.5 1.725 1 57.53 26 PRO B CA 1
ATOM 1608 C C . PRO B 1 26 ? 16.922 7.27 2.645 1 57.53 26 PRO B C 1
ATOM 1610 O O . PRO B 1 26 ? 16.75 8 3.619 1 57.53 26 PRO B O 1
ATOM 1613 N N . SER B 1 27 ? 15.945 6.461 2.184 1 68.69 27 SER B N 1
ATOM 1614 C CA . SER B 1 27 ? 14.836 6.012 3.021 1 68.69 27 SER B CA 1
ATOM 1615 C C . SER B 1 27 ? 15.336 5.492 4.367 1 68.69 27 SER B C 1
ATOM 1617 O O . SER B 1 27 ? 16.5 5.098 4.492 1 68.69 27 SER B O 1
ATOM 1619 N N . ASN B 1 28 ? 14.586 5.684 5.332 1 72.06 28 ASN B N 1
ATOM 1620 C CA . ASN B 1 28 ? 14.969 5.273 6.68 1 72.06 28 ASN B CA 1
ATOM 1621 C C . ASN B 1 28 ? 15.07 3.754 6.793 1 72.06 28 ASN B C 1
ATOM 1623 O O . ASN B 1 28 ? 15.688 3.238 7.73 1 72.06 28 ASN B O 1
ATOM 1627 N N . THR B 1 29 ? 14.523 2.963 5.816 1 86 29 THR B N 1
ATOM 1628 C CA . THR B 1 29 ? 14.586 1.507 5.891 1 86 29 THR B CA 1
ATOM 1629 C C . THR B 1 29 ? 15.609 0.959 4.898 1 86 29 THR B C 1
ATOM 1631 O O . THR B 1 29 ? 16.094 -0.165 5.051 1 86 29 THR B O 1
ATOM 1634 N N . GLY B 1 30 ? 15.875 1.681 3.879 1 92.06 30 GLY B N 1
ATOM 1635 C CA . GLY B 1 30 ? 16.719 1.196 2.793 1 92.06 30 GLY B CA 1
ATOM 1636 C C . GLY B 1 30 ? 16.016 0.19 1.902 1 92.06 30 GLY B C 1
ATOM 1637 O O . GLY B 1 30 ? 16.641 -0.481 1.09 1 92.06 30 GLY B O 1
ATOM 1638 N N . LEU B 1 31 ? 14.719 0.027 2.074 1 96.12 31 LEU B N 1
ATOM 1639 C CA . LEU B 1 31 ? 13.953 -0.964 1.323 1 96.12 31 LEU B CA 1
ATOM 1640 C C . LEU B 1 31 ? 13.094 -0.295 0.256 1 96.12 31 LEU B C 1
ATOM 1642 O O . LEU B 1 31 ? 12.898 0.921 0.288 1 96.12 31 LEU B O 1
ATOM 1646 N N . LEU B 1 32 ? 12.672 -1.105 -0.715 1 95.31 32 LEU B N 1
ATOM 1647 C CA . LEU B 1 32 ? 11.727 -0.701 -1.749 1 95.31 32 LEU B CA 1
ATOM 1648 C C . LEU B 1 32 ? 10.352 -1.323 -1.506 1 95.31 32 LEU B C 1
ATOM 1650 O O . LEU B 1 32 ? 10.258 -2.496 -1.136 1 95.31 32 LEU B O 1
ATOM 1654 N N . GLN B 1 33 ? 9.367 -0.474 -1.638 1 97.25 33 GLN B N 1
ATOM 1655 C CA . GLN B 1 33 ? 7.988 -0.938 -1.546 1 97.25 33 GLN B CA 1
ATOM 1656 C C . GLN B 1 33 ? 7.344 -1.03 -2.928 1 97.25 33 GLN B C 1
ATOM 1658 O O . GLN B 1 33 ? 7.285 -0.039 -3.658 1 97.25 33 GLN B O 1
ATOM 1663 N N . MET B 1 34 ? 6.91 -2.242 -3.311 1 97.25 34 MET B N 1
ATOM 1664 C CA . MET B 1 34 ? 6.109 -2.461 -4.512 1 97.25 34 MET B CA 1
ATOM 1665 C C . MET B 1 34 ? 4.625 -2.551 -4.168 1 97.25 34 MET B C 1
ATOM 1667 O O . MET B 1 34 ? 4.238 -3.291 -3.264 1 97.25 34 MET B O 1
ATOM 1671 N N . VAL B 1 35 ? 3.812 -1.732 -4.773 1 98.31 35 VAL B N 1
ATOM 1672 C CA . VAL B 1 35 ? 2.355 -1.756 -4.68 1 98.31 35 VAL B CA 1
ATOM 1673 C C . VAL B 1 35 ? 1.757 -2.141 -6.027 1 98.31 35 VAL B C 1
ATOM 1675 O O . VAL B 1 35 ? 1.82 -1.367 -6.988 1 98.31 35 VAL B O 1
ATOM 1678 N N . THR B 1 36 ? 1.123 -3.348 -6.121 1 98.44 36 THR B N 1
ATOM 1679 C CA . THR B 1 36 ? 0.646 -3.889 -7.391 1 98.44 36 THR B CA 1
ATOM 1680 C C . THR B 1 36 ? -0.861 -4.121 -7.348 1 98.44 36 THR B C 1
ATOM 1682 O O . THR B 1 36 ? -1.374 -4.73 -6.406 1 98.44 36 THR B O 1
ATOM 1685 N N . TYR B 1 37 ? -1.517 -3.643 -8.344 1 98.62 37 TYR B N 1
ATOM 1686 C CA . TYR B 1 37 ? -2.953 -3.834 -8.508 1 98.62 37 TYR B CA 1
ATOM 1687 C C . TYR B 1 37 ? -3.246 -5.02 -9.422 1 98.62 37 TYR B C 1
ATOM 1689 O O . TYR B 1 37 ? -2.783 -5.059 -10.562 1 98.62 37 TYR B O 1
ATOM 1697 N N . VAL B 1 38 ? -4.027 -5.961 -8.922 1 98.75 38 VAL B N 1
ATOM 1698 C CA . VAL B 1 38 ? -4.215 -7.254 -9.578 1 98.75 38 VAL B CA 1
ATOM 1699 C C . VAL B 1 38 ? -5.66 -7.383 -10.055 1 98.75 38 VAL B C 1
ATOM 1701 O O . VAL B 1 38 ? -6.594 -7.043 -9.328 1 98.75 38 VAL B O 1
ATOM 1704 N N . LYS B 1 39 ? -5.812 -7.863 -11.242 1 98.81 39 LYS B N 1
ATOM 1705 C CA . LYS B 1 39 ? -7.133 -8.125 -11.805 1 98.81 39 LYS B CA 1
ATOM 1706 C C . LYS B 1 39 ? -7.484 -9.609 -11.719 1 98.81 39 LYS B C 1
ATOM 1708 O O . LYS B 1 39 ? -6.703 -10.461 -12.141 1 98.81 39 LYS B O 1
ATOM 1713 N N . ARG B 1 40 ? -8.617 -9.891 -11.211 1 98.81 40 ARG B N 1
ATOM 1714 C CA . ARG B 1 40 ? -9.008 -11.281 -10.984 1 98.81 40 ARG B CA 1
ATOM 1715 C C . ARG B 1 40 ? -9.352 -11.969 -12.297 1 98.81 40 ARG B C 1
ATOM 1717 O O . ARG B 1 40 ? -9.758 -11.32 -13.266 1 98.81 40 ARG B O 1
ATOM 1724 N N . ASN B 1 41 ? -9.203 -13.32 -12.367 1 98.75 41 ASN B N 1
ATOM 1725 C CA . ASN B 1 41 ? -9.766 -14.156 -13.43 1 98.75 41 ASN B CA 1
ATOM 1726 C C . ASN B 1 41 ? -11.25 -13.875 -13.641 1 98.75 41 ASN B C 1
ATOM 1728 O O . ASN B 1 41 ? -12.039 -13.938 -12.695 1 98.75 41 ASN B O 1
ATOM 1732 N N . PRO B 1 42 ? -11.625 -13.555 -14.859 1 98.19 42 PRO B N 1
ATOM 1733 C CA . PRO B 1 42 ? -13.016 -13.148 -15.102 1 98.19 42 PRO B CA 1
ATOM 1734 C C . PRO B 1 42 ? -14.016 -14.258 -14.789 1 98.19 42 PRO B C 1
ATOM 1736 O O . PRO B 1 42 ? -15.211 -13.992 -14.664 1 98.19 42 PRO B O 1
ATOM 1739 N N . ASN B 1 43 ? -13.539 -15.484 -14.633 1 98.38 43 ASN B N 1
ATOM 1740 C CA . ASN B 1 43 ? -14.43 -16.609 -14.344 1 98.38 43 ASN B CA 1
ATOM 1741 C C . ASN B 1 43 ? -14.625 -16.797 -12.844 1 98.38 43 ASN B C 1
ATOM 1743 O O . ASN B 1 43 ? -15.234 -17.781 -12.414 1 98.38 43 ASN B O 1
ATOM 1747 N N . MET B 1 44 ? -14.125 -15.938 -12.039 1 98.31 44 MET B N 1
ATOM 1748 C CA . MET B 1 44 ? -14.266 -15.992 -10.586 1 98.31 44 MET B CA 1
ATOM 1749 C C . MET B 1 44 ? -15.039 -14.789 -10.07 1 98.31 44 MET B C 1
ATOM 1751 O O . MET B 1 44 ? -14.875 -13.672 -10.57 1 98.31 44 MET B O 1
ATOM 1755 N N . THR B 1 45 ? -15.867 -15.055 -9.086 1 97.94 45 THR B N 1
ATOM 1756 C CA . THR B 1 45 ? -16.422 -13.93 -8.336 1 97.94 45 THR B CA 1
ATOM 1757 C C . THR B 1 45 ? -15.336 -13.258 -7.496 1 97.94 45 THR B C 1
ATOM 1759 O O . THR B 1 45 ? -14.266 -13.828 -7.277 1 97.94 45 THR B O 1
ATOM 1762 N N . LEU B 1 46 ? -15.633 -12.102 -7.098 1 97.44 46 LEU B N 1
ATOM 1763 C CA . LEU B 1 46 ? -14.695 -11.359 -6.254 1 97.44 46 LEU B CA 1
ATOM 1764 C C . LEU B 1 46 ? -14.367 -12.148 -4.992 1 97.44 46 LEU B C 1
ATOM 1766 O O . LEU B 1 46 ? -13.195 -12.273 -4.617 1 97.44 46 LEU B O 1
ATOM 1770 N N . ASP B 1 47 ? -15.367 -12.734 -4.359 1 96.19 47 ASP B N 1
ATOM 1771 C CA . ASP B 1 47 ? -15.172 -13.5 -3.137 1 96.19 47 ASP B CA 1
ATOM 1772 C C . ASP B 1 47 ? -14.305 -14.734 -3.395 1 96.19 47 ASP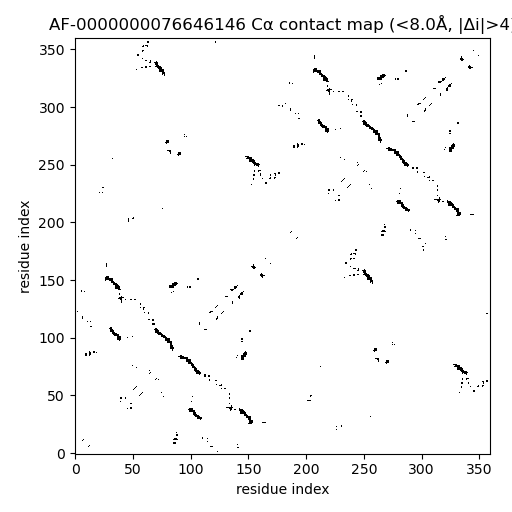 B C 1
ATOM 1774 O O . ASP B 1 47 ? -13.414 -15.047 -2.6 1 96.19 47 ASP B O 1
ATOM 1778 N N . GLU B 1 48 ? -14.57 -15.414 -4.469 1 97.69 48 GLU B N 1
ATOM 1779 C CA . GLU B 1 48 ? -13.766 -16.578 -4.832 1 97.69 48 GLU B CA 1
ATOM 1780 C C . GLU B 1 48 ? -12.305 -16.188 -5.047 1 97.69 48 GLU B C 1
ATOM 1782 O O . GLU B 1 48 ? -11.391 -16.891 -4.617 1 97.69 48 GLU B O 1
ATOM 1787 N N . PHE B 1 49 ? -12.141 -15.086 -5.734 1 98.56 49 PHE B N 1
ATOM 1788 C CA . PHE B 1 49 ? -10.805 -14.57 -5.996 1 98.56 49 PHE B CA 1
ATOM 1789 C C . PHE B 1 49 ? -10.07 -14.281 -4.688 1 98.56 49 PHE B C 1
ATOM 1791 O O . PHE B 1 49 ? -8.938 -14.734 -4.496 1 98.56 49 PHE B O 1
ATOM 1798 N N . TRP B 1 50 ? -10.672 -13.547 -3.789 1 97.5 50 TRP B N 1
ATOM 1799 C CA . TRP B 1 50 ? -10.031 -13.172 -2.531 1 97.5 50 TRP B CA 1
ATOM 1800 C C . TRP B 1 50 ? -9.711 -14.414 -1.696 1 97.5 50 TRP B C 1
ATOM 1802 O O . TRP B 1 50 ? -8.633 -14.508 -1.116 1 97.5 50 TRP B O 1
ATOM 1812 N N . GLN B 1 51 ? -10.625 -15.336 -1.649 1 96 51 GLN B N 1
ATOM 1813 C CA . GLN B 1 51 ? -10.406 -16.562 -0.888 1 96 51 GLN B CA 1
ATOM 1814 C C . GLN B 1 51 ? -9.25 -17.359 -1.461 1 96 51 GLN B C 1
ATOM 1816 O O . GLN B 1 51 ? -8.367 -17.812 -0.719 1 96 51 GLN B O 1
ATOM 1821 N N . TYR B 1 52 ? -9.273 -17.578 -2.754 1 97.62 52 TYR B N 1
ATOM 1822 C CA . TYR B 1 52 ? -8.219 -18.344 -3.402 1 97.62 52 TYR B CA 1
ATOM 1823 C C . TYR B 1 52 ? -6.863 -17.688 -3.199 1 97.62 52 TYR B C 1
ATOM 1825 O O . TYR B 1 52 ? -5.875 -18.359 -2.9 1 97.62 52 TYR B O 1
ATOM 1833 N N . TRP B 1 53 ? -6.832 -16.375 -3.391 1 98.12 53 TRP B N 1
ATOM 1834 C CA . TRP B 1 53 ? -5.605 -15.586 -3.271 1 98.12 53 TRP B CA 1
ATOM 1835 C C . TRP B 1 53 ? -4.957 -15.789 -1.908 1 98.12 53 TRP B C 1
ATOM 1837 O O . TRP B 1 53 ? -3.762 -16.078 -1.82 1 98.12 53 TRP B O 1
ATOM 1847 N N . ASP B 1 54 ? -5.707 -15.727 -0.904 1 95.81 54 ASP B N 1
ATOM 1848 C CA . ASP B 1 54 ? -5.211 -15.805 0.466 1 95.81 54 ASP B CA 1
ATOM 1849 C C . ASP B 1 54 ? -4.945 -17.25 0.872 1 95.81 54 ASP B C 1
ATOM 1851 O O . ASP B 1 54 ? -3.879 -17.562 1.4 1 95.81 54 ASP B O 1
ATOM 1855 N N . THR B 1 55 ? -5.84 -18.156 0.513 1 96.25 55 THR B N 1
ATOM 1856 C CA . THR B 1 55 ? -5.789 -19.469 1.141 1 96.25 55 THR B CA 1
ATOM 1857 C C . THR B 1 55 ? -5.02 -20.453 0.268 1 96.25 55 THR B C 1
ATOM 1859 O O . THR B 1 55 ? -4.492 -21.453 0.766 1 96.25 55 THR B O 1
ATOM 1862 N N . GLN B 1 56 ? -4.988 -20.188 -1.014 1 97.5 56 GLN B N 1
ATOM 1863 C CA . GLN B 1 56 ? -4.344 -21.141 -1.916 1 97.5 56 GLN B CA 1
ATOM 1864 C C . GLN B 1 56 ? -3.051 -20.562 -2.484 1 97.5 56 GLN B C 1
ATOM 1866 O O . GLN B 1 56 ? -2.033 -21.25 -2.547 1 97.5 56 GLN B O 1
ATOM 1871 N N . HIS B 1 57 ? -3.027 -19.344 -2.859 1 98.44 57 HIS B N 1
ATOM 1872 C CA . HIS B 1 57 ? -1.865 -18.797 -3.545 1 98.44 57 HIS B CA 1
ATOM 1873 C C . HIS B 1 57 ? -0.791 -18.359 -2.551 1 98.44 57 HIS B C 1
ATOM 1875 O O . HIS B 1 57 ? 0.394 -18.641 -2.754 1 98.44 57 HIS B O 1
ATOM 1881 N N . ALA B 1 58 ? -1.216 -17.641 -1.453 1 98.12 58 ALA B N 1
ATOM 1882 C CA . ALA B 1 58 ? -0.266 -17.062 -0.502 1 98.12 58 ALA B CA 1
ATOM 1883 C C . ALA B 1 58 ? 0.667 -18.141 0.055 1 98.12 58 ALA B C 1
ATOM 1885 O O . ALA B 1 58 ? 1.887 -17.953 0.082 1 98.12 58 ALA B O 1
ATOM 1886 N N . PRO B 1 59 ? 0.151 -19.312 0.466 1 98.12 59 PRO B N 1
ATOM 1887 C CA . PRO B 1 59 ? 1.063 -20.312 1.023 1 98.12 59 PRO B CA 1
ATOM 1888 C C . PRO B 1 59 ? 2.096 -20.797 0.01 1 98.12 59 PRO B C 1
ATOM 1890 O O . PRO B 1 59 ? 3.176 -21.266 0.394 1 98.12 59 PRO B O 1
ATOM 1893 N N . LYS B 1 60 ? 1.787 -20.703 -1.301 1 98.75 60 LYS B N 1
ATOM 1894 C CA . LYS B 1 60 ? 2.752 -21.062 -2.338 1 98.75 60 LYS B CA 1
ATOM 1895 C C . LYS B 1 60 ? 3.861 -20.016 -2.432 1 98.75 60 LYS B C 1
ATOM 1897 O O . LYS B 1 60 ? 5.004 -20.344 -2.768 1 98.75 60 LYS B O 1
ATOM 1902 N N . VAL B 1 61 ? 3.588 -18.75 -2.162 1 98.75 61 VAL B N 1
ATOM 1903 C CA . VAL B 1 61 ? 4.523 -17.641 -2.332 1 98.75 61 VAL B CA 1
ATOM 1904 C C . VAL B 1 61 ? 5.438 -17.547 -1.113 1 98.75 61 VAL B C 1
ATOM 1906 O O . VAL B 1 61 ? 6.605 -17.172 -1.233 1 98.75 61 VAL B O 1
ATOM 1909 N N . ILE B 1 62 ? 4.957 -17.922 0.066 1 98.69 62 ILE B N 1
ATOM 1910 C CA . ILE B 1 62 ? 5.578 -17.641 1.358 1 98.69 62 ILE B CA 1
ATOM 1911 C C . ILE B 1 62 ? 6.961 -18.281 1.415 1 98.69 62 ILE B C 1
ATOM 1913 O O . ILE B 1 62 ? 7.949 -17.625 1.746 1 98.69 62 ILE B O 1
ATOM 1917 N N . PRO B 1 63 ? 7.145 -19.594 1.057 1 98.75 63 PRO B N 1
ATOM 1918 C CA . PRO B 1 63 ? 8.492 -20.156 1.153 1 98.75 63 PRO B CA 1
ATOM 1919 C C . PRO B 1 63 ? 9.484 -19.484 0.213 1 98.75 63 PRO B C 1
ATOM 1921 O O . PRO B 1 63 ? 10.664 -19.328 0.552 1 98.75 63 PRO B O 1
ATOM 1924 N N . LEU B 1 64 ? 9.031 -19.062 -0.919 1 98.69 64 LEU B N 1
ATOM 1925 C CA . LEU B 1 64 ? 9.836 -18.328 -1.884 1 98.69 64 LEU B CA 1
ATOM 1926 C C . 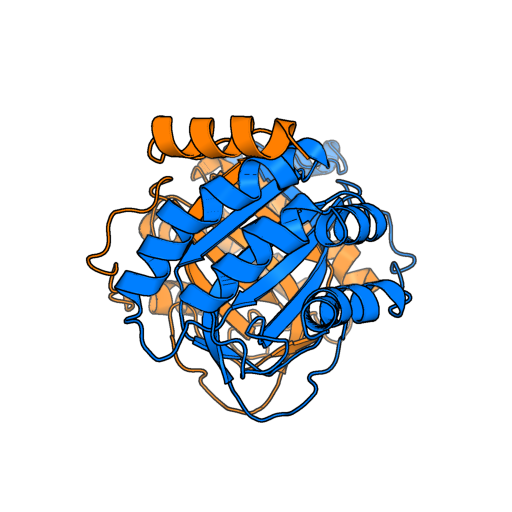LEU B 1 64 ? 10.234 -16.953 -1.333 1 98.69 64 LEU B C 1
ATOM 1928 O O . LEU B 1 64 ? 11.406 -16.594 -1.369 1 98.69 64 LEU B O 1
ATOM 1932 N N . ALA B 1 65 ? 9.25 -16.203 -0.812 1 98.69 65 ALA B N 1
ATOM 1933 C CA . ALA B 1 65 ? 9.453 -14.859 -0.272 1 98.69 65 ALA B CA 1
ATOM 1934 C C . ALA B 1 65 ? 10.43 -14.891 0.904 1 98.69 65 ALA B C 1
ATOM 1936 O O . ALA B 1 65 ? 11.352 -14.07 0.971 1 98.69 65 ALA B O 1
ATOM 1937 N N . THR B 1 66 ? 10.25 -15.828 1.795 1 98.62 66 THR B N 1
ATOM 1938 C CA . THR B 1 66 ? 11.102 -15.883 2.975 1 98.62 66 THR B CA 1
ATOM 1939 C C . THR B 1 66 ? 12.523 -16.297 2.594 1 98.62 66 THR B C 1
ATOM 1941 O O . THR B 1 66 ? 13.492 -15.789 3.162 1 98.62 66 THR B O 1
ATOM 1944 N N . HIS B 1 67 ? 12.688 -17.172 1.618 1 98.62 67 HIS B N 1
ATOM 1945 C CA . HIS B 1 67 ? 14.008 -17.609 1.153 1 98.62 67 HIS B CA 1
ATOM 1946 C C . HIS B 1 67 ? 14.812 -16.422 0.619 1 98.62 67 HIS B C 1
ATOM 1948 O O . HIS B 1 67 ? 16.016 -16.328 0.873 1 98.62 67 HIS B O 1
ATOM 1954 N N . PHE B 1 68 ? 14.172 -15.523 -0.04 1 98.19 68 PHE B N 1
ATOM 1955 C CA . PHE B 1 68 ? 14.867 -14.414 -0.679 1 98.19 68 PHE B CA 1
ATOM 1956 C C . PHE B 1 68 ? 14.867 -13.188 0.223 1 98.19 68 PHE B C 1
ATOM 1958 O O . PHE B 1 68 ? 15.258 -12.102 -0.203 1 98.19 68 PHE B O 1
ATOM 1965 N N . GLY B 1 69 ? 14.344 -13.289 1.418 1 98.12 69 GLY B N 1
ATOM 1966 C CA . GLY B 1 69 ? 14.43 -12.219 2.398 1 98.12 69 GLY B CA 1
ATOM 1967 C C . GLY B 1 69 ? 13.445 -11.094 2.141 1 98.12 69 GLY B C 1
ATOM 1968 O O . GLY B 1 69 ? 13.695 -9.945 2.512 1 98.12 69 GLY B O 1
ATOM 1969 N N . ILE B 1 70 ? 12.352 -11.383 1.435 1 98.25 70 ILE B N 1
ATOM 1970 C CA . ILE B 1 70 ? 11.281 -10.391 1.334 1 98.25 70 ILE B CA 1
ATOM 1971 C C . ILE B 1 70 ? 10.828 -9.977 2.732 1 98.25 70 ILE B C 1
ATOM 1973 O O . ILE B 1 70 ? 10.422 -10.82 3.531 1 98.25 70 ILE B O 1
ATOM 1977 N N . ALA B 1 71 ? 10.906 -8.68 2.996 1 98 71 ALA B N 1
ATOM 1978 C CA . ALA B 1 71 ? 10.648 -8.188 4.348 1 98 71 ALA B CA 1
ATOM 1979 C C . ALA B 1 71 ? 9.164 -8.289 4.691 1 98 71 ALA B C 1
ATOM 1981 O O . ALA B 1 71 ? 8.812 -8.617 5.828 1 98 71 ALA B O 1
ATOM 1982 N N . ARG B 1 72 ? 8.344 -7.949 3.721 1 98.44 72 ARG B N 1
ATOM 1983 C CA . ARG B 1 72 ? 6.898 -8.055 3.902 1 98.44 72 ARG B CA 1
ATOM 1984 C C . ARG B 1 72 ? 6.211 -8.477 2.607 1 98.44 72 ARG B C 1
ATOM 1986 O O . ARG B 1 72 ? 6.598 -8.031 1.522 1 98.44 72 ARG B O 1
ATOM 1993 N N . TYR B 1 73 ? 5.25 -9.32 2.689 1 98.56 73 TYR B N 1
ATOM 1994 C CA . TYR B 1 73 ? 4.262 -9.633 1.666 1 98.56 73 TYR B CA 1
ATOM 1995 C C . TYR B 1 73 ? 2.848 -9.516 2.223 1 98.56 73 TYR B C 1
ATOM 1997 O O . TYR B 1 73 ? 2.479 -10.242 3.15 1 98.56 73 TYR B O 1
ATOM 2005 N N . GLN B 1 74 ? 2.105 -8.586 1.706 1 98.38 74 GLN B N 1
ATOM 2006 C CA . GLN B 1 74 ? 0.762 -8.266 2.178 1 98.38 74 GLN B CA 1
ATOM 2007 C C . GLN B 1 74 ? -0.231 -8.219 1.02 1 98.38 74 GLN B C 1
ATOM 2009 O O . GLN B 1 74 ? 0.14 -7.895 -0.111 1 98.38 74 GLN B O 1
ATOM 2014 N N . GLN B 1 75 ? -1.479 -8.594 1.292 1 98.25 75 GLN B N 1
ATOM 2015 C CA . GLN B 1 75 ? -2.602 -8.461 0.371 1 98.25 75 GLN B CA 1
ATOM 2016 C C . GLN B 1 75 ? -3.666 -7.527 0.932 1 98.25 75 GLN B C 1
ATOM 2018 O O . GLN B 1 75 ? -3.91 -7.504 2.141 1 98.25 75 GLN B O 1
ATOM 2023 N N . VAL B 1 76 ? -4.273 -6.754 0.078 1 97.88 76 VAL B N 1
ATOM 2024 C CA . VAL B 1 76 ? -5.418 -5.922 0.438 1 97.88 76 VAL B CA 1
ATOM 2025 C C . VAL B 1 76 ? -6.617 -6.293 -0.428 1 97.88 76 VAL B C 1
ATOM 2027 O O . VAL B 1 76 ? -6.547 -6.227 -1.657 1 97.88 76 VAL B O 1
ATOM 2030 N N . ARG B 1 77 ? -7.727 -6.723 0.23 1 97 77 ARG B N 1
ATOM 2031 C CA . ARG B 1 77 ? -8.969 -7.043 -0.464 1 97 77 ARG B CA 1
ATOM 2032 C C . ARG B 1 77 ? -9.766 -5.781 -0.783 1 97 77 ARG B C 1
ATOM 2034 O O . ARG B 1 77 ? -10.594 -5.348 0.015 1 97 77 ARG B O 1
ATOM 2041 N N . VAL B 1 78 ? -9.539 -5.27 -1.936 1 97.31 78 VAL B N 1
ATOM 2042 C CA . VAL B 1 78 ? -10.227 -4.074 -2.404 1 97.31 78 VAL B CA 1
ATOM 2043 C C . VAL B 1 78 ? -10.297 -4.082 -3.93 1 97.31 78 VAL B C 1
ATOM 2045 O O . VAL B 1 78 ? -9.367 -4.535 -4.598 1 97.31 78 VAL B O 1
ATOM 2048 N N . ALA B 1 79 ? -11.422 -3.678 -4.434 1 97.81 79 ALA B N 1
ATOM 2049 C CA . ALA B 1 79 ? -11.617 -3.58 -5.879 1 97.81 79 ALA B CA 1
ATOM 2050 C C . ALA B 1 79 ? -11.789 -2.127 -6.309 1 97.81 79 ALA B C 1
ATOM 2052 O O . ALA B 1 79 ? -12.133 -1.267 -5.496 1 97.81 79 ALA B O 1
ATOM 2053 N N . GLY B 1 80 ? -11.523 -1.872 -7.547 1 97.81 80 GLY B N 1
ATOM 2054 C CA . GLY B 1 80 ? -11.68 -0.544 -8.117 1 97.81 80 GLY B CA 1
ATOM 2055 C C . GLY B 1 80 ? -11.211 -0.451 -9.555 1 97.81 80 GLY B C 1
ATOM 2056 O O . GLY B 1 80 ? -11.203 -1.452 -10.281 1 97.81 80 GLY B O 1
ATOM 2057 N N . LYS B 1 81 ? -10.953 0.774 -9.977 1 98 81 LYS B N 1
ATOM 2058 C CA . LYS B 1 81 ? -10.414 1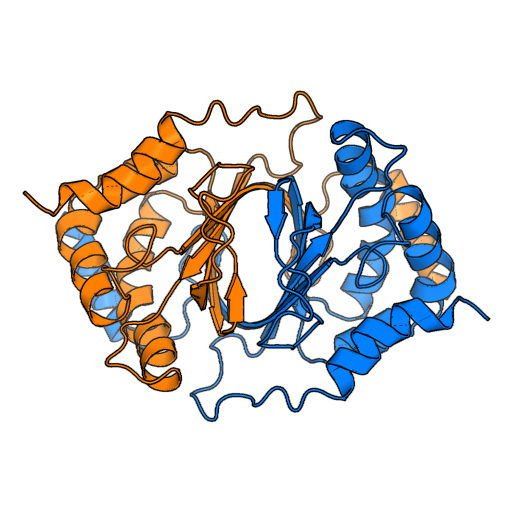.063 -11.305 1 98 81 LYS B CA 1
ATOM 2059 C C . LYS B 1 81 ? -9.125 1.876 -11.211 1 98 81 LYS B C 1
ATOM 2061 O O . LYS B 1 81 ? -8.938 2.641 -10.258 1 98 81 LYS B O 1
ATOM 2066 N N . ILE B 1 82 ? -8.328 1.66 -12.141 1 98 82 ILE B N 1
ATOM 2067 C CA . ILE B 1 82 ? -7.027 2.322 -12.148 1 98 82 ILE B CA 1
ATOM 2068 C C . ILE B 1 82 ? -6.531 2.457 -13.586 1 98 82 ILE B C 1
ATOM 2070 O O . ILE B 1 82 ? -7.094 1.857 -14.508 1 98 82 ILE B O 1
ATOM 2074 N N . VAL B 1 83 ? -5.562 3.279 -13.805 1 97.88 83 VAL B N 1
ATOM 2075 C CA . VAL B 1 83 ? -4.934 3.379 -15.117 1 97.88 83 VAL B CA 1
ATOM 2076 C C . VAL B 1 83 ? -3.803 2.355 -15.227 1 97.88 83 VAL B C 1
ATOM 2078 O O . VAL B 1 83 ? -3.047 2.154 -14.273 1 97.88 83 VAL B O 1
ATOM 2081 N N . PRO B 1 84 ? -3.721 1.645 -16.391 1 98.19 84 PRO B N 1
ATOM 2082 C CA . PRO B 1 84 ? -2.654 0.65 -16.531 1 98.19 84 PRO B CA 1
ATOM 2083 C C . PRO B 1 84 ? -1.26 1.271 -16.5 1 98.19 84 PRO B C 1
ATOM 2085 O O . PRO B 1 84 ? -0.969 2.182 -17.281 1 98.19 84 PRO B O 1
ATOM 2088 N N . THR B 1 85 ? -0.399 0.836 -15.625 1 97.38 85 THR B N 1
ATOM 2089 C CA . THR B 1 85 ? 0.922 1.409 -15.391 1 97.38 85 THR B CA 1
ATOM 2090 C C . THR B 1 85 ? 1.963 0.31 -15.195 1 97.38 85 THR B C 1
ATOM 2092 O O . THR B 1 85 ? 1.819 -0.538 -14.312 1 97.38 85 THR B O 1
ATOM 2095 N N . ASP B 1 86 ? 2.996 0.357 -16 1 93.81 86 ASP B N 1
ATOM 2096 C CA . ASP B 1 86 ? 4.066 -0.631 -15.914 1 93.81 86 ASP B CA 1
ATOM 2097 C C . ASP B 1 86 ? 4.898 -0.433 -14.656 1 93.81 86 ASP B C 1
ATOM 2099 O O . ASP B 1 86 ? 5.027 0.689 -14.156 1 93.81 86 ASP B O 1
ATOM 2103 N N . ALA B 1 87 ? 5.402 -1.523 -14.188 1 89.5 87 ALA B N 1
ATOM 2104 C CA . ALA B 1 87 ? 6.246 -1.471 -13 1 89.5 87 ALA B CA 1
ATOM 2105 C C . ALA B 1 87 ? 7.379 -0.461 -13.172 1 89.5 87 ALA B C 1
ATOM 2107 O O . ALA B 1 87 ? 8.125 -0.517 -14.156 1 89.5 87 ALA B O 1
ATOM 2108 N N . GLY B 1 88 ? 7.422 0.456 -12.227 1 82.44 88 GLY B N 1
ATOM 2109 C CA . GLY B 1 88 ? 8.516 1.416 -12.234 1 82.44 88 GLY B CA 1
ATOM 2110 C C . GLY B 1 88 ? 8.242 2.629 -13.102 1 82.44 88 GLY B C 1
ATOM 2111 O O . GLY B 1 88 ? 9.031 3.576 -13.125 1 82.44 88 GLY B O 1
ATOM 2112 N N . ALA B 1 89 ? 7.156 2.619 -13.859 1 89.62 89 ALA B N 1
ATOM 2113 C CA . ALA B 1 89 ? 6.832 3.75 -14.727 1 89.62 89 ALA B CA 1
ATOM 2114 C C . ALA B 1 89 ? 6.152 4.867 -13.938 1 89.62 89 ALA B C 1
ATOM 2116 O O . ALA B 1 89 ? 5.422 4.605 -12.984 1 89.62 89 ALA B O 1
ATOM 2117 N N . THR B 1 90 ? 6.371 6.086 -14.352 1 89.5 90 THR B N 1
ATOM 2118 C CA . THR B 1 90 ? 5.695 7.234 -13.758 1 89.5 90 THR B CA 1
ATOM 2119 C C . THR B 1 90 ? 4.449 7.602 -14.555 1 89.5 90 THR B C 1
ATOM 2121 O O . THR B 1 90 ? 3.559 8.281 -14.047 1 89.5 90 THR B O 1
ATOM 2124 N N . GLN B 1 91 ? 4.453 7.199 -15.797 1 94.94 91 GLN B N 1
ATOM 2125 C CA . GLN B 1 91 ? 3.318 7.477 -16.672 1 94.94 91 GLN B CA 1
ATOM 2126 C C . GLN B 1 91 ? 2.57 6.191 -17.031 1 94.94 91 GLN B C 1
ATOM 2128 O O . GLN B 1 91 ? 3.189 5.16 -17.297 1 94.94 91 GLN B O 1
ATOM 2133 N N . PRO B 1 92 ? 1.247 6.305 -16.953 1 97.25 92 PRO B N 1
ATOM 2134 C CA . PRO B 1 92 ? 0.488 5.145 -17.422 1 97.25 92 PRO B CA 1
ATOM 2135 C C . PRO B 1 92 ? 0.679 4.883 -18.922 1 97.25 92 PRO B C 1
ATOM 2137 O O . PRO B 1 92 ? 1.103 5.777 -19.656 1 97.25 92 PRO B O 1
ATOM 2140 N N . VAL B 1 93 ? 0.372 3.627 -19.359 1 96.12 93 VAL B N 1
ATOM 2141 C CA . VAL B 1 93 ? 0.553 3.268 -20.766 1 96.12 93 VAL B CA 1
ATOM 2142 C C . VAL B 1 93 ? -0.674 3.693 -21.562 1 96.12 93 VAL B C 1
ATOM 2144 O O . VAL B 1 93 ? -0.626 3.754 -22.797 1 96.12 93 VAL B O 1
ATOM 2147 N N . SER B 1 94 ? -1.737 3.908 -20.906 1 94.62 94 SER B N 1
ATOM 2148 C CA . SER B 1 94 ? -2.992 4.355 -21.5 1 94.62 94 SER B CA 1
ATOM 2149 C C . SER B 1 94 ? -3.877 5.051 -20.469 1 94.62 94 SER B C 1
ATOM 2151 O O . SER B 1 94 ? -3.676 4.895 -19.266 1 94.62 94 SER B O 1
ATOM 2153 N N . ASN B 1 95 ? -4.805 5.863 -20.969 1 94.19 95 ASN B N 1
ATOM 2154 C CA . ASN B 1 95 ? -5.777 6.508 -20.078 1 94.19 95 ASN B CA 1
ATOM 2155 C C . ASN B 1 95 ? -7.051 5.676 -19.953 1 94.19 95 ASN B C 1
ATOM 2157 O O . ASN B 1 95 ? -8 6.086 -19.281 1 94.19 95 ASN B O 1
ATOM 2161 N N . GLN B 1 96 ? -7.016 4.586 -20.578 1 95.38 96 GLN B N 1
ATOM 2162 C CA . GLN B 1 96 ? -8.172 3.709 -20.453 1 95.38 96 GLN B CA 1
ATOM 2163 C C . GLN B 1 96 ? -8.156 2.965 -19.125 1 95.38 96 GLN B C 1
ATOM 2165 O O . GLN B 1 96 ? -7.223 2.215 -18.828 1 95.38 96 GLN B O 1
ATOM 2170 N N . LEU B 1 97 ? -9.219 3.146 -18.406 1 97.31 97 LEU B N 1
ATOM 2171 C CA . LEU B 1 97 ? -9.297 2.543 -17.078 1 97.31 97 LEU B CA 1
ATOM 2172 C C . LEU B 1 97 ? -9.398 1.025 -17.188 1 97.31 97 LEU B C 1
ATOM 2174 O O . LEU B 1 97 ? -10.016 0.5 -18.109 1 97.31 97 LEU B O 1
ATOM 2178 N N . VAL B 1 98 ? -8.836 0.41 -16.25 1 97.62 98 VAL B N 1
ATOM 2179 C CA . VAL B 1 98 ? -8.945 -1.036 -16.094 1 97.62 98 VAL B CA 1
ATOM 2180 C C . VAL B 1 98 ? -9.391 -1.366 -14.664 1 97.62 98 VAL B C 1
ATOM 2182 O O . VAL B 1 98 ? -9.125 -0.603 -13.734 1 97.62 98 VAL B O 1
ATOM 2185 N N . ASP B 1 99 ? -10.055 -2.527 -14.555 1 98.06 99 ASP B N 1
ATOM 2186 C CA . ASP B 1 99 ? -10.469 -3 -13.234 1 98.06 99 ASP B CA 1
ATOM 2187 C C . ASP B 1 99 ? -9.305 -3.658 -12.5 1 98.06 99 ASP B C 1
ATOM 2189 O O . ASP B 1 99 ? -8.43 -4.262 -13.125 1 98.06 99 ASP B O 1
ATOM 2193 N N . PHE B 1 100 ? -9.289 -3.496 -11.234 1 98.56 100 PHE B N 1
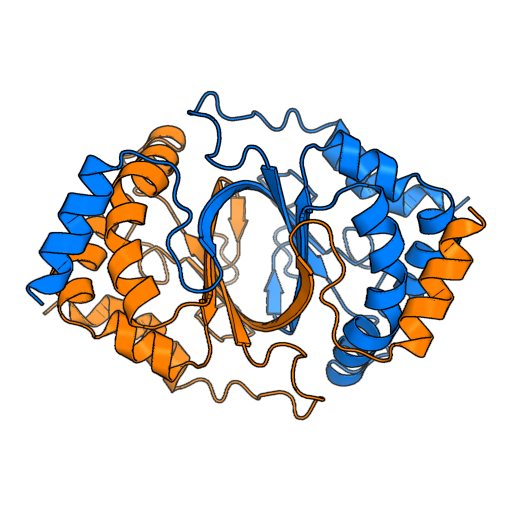ATOM 2194 C CA . PHE B 1 100 ? -8.477 -4.336 -10.359 1 98.56 100 PHE B CA 1
ATOM 2195 C C . PHE B 1 100 ? -9.312 -4.887 -9.211 1 98.56 100 PHE B C 1
ATOM 2197 O O . PHE B 1 100 ? -10.375 -4.355 -8.898 1 98.56 100 PHE B O 1
ATOM 2204 N N . ASP B 1 101 ? -8.773 -5.953 -8.562 1 98.69 101 ASP B N 1
ATOM 2205 C CA . ASP B 1 101 ? -9.586 -6.672 -7.59 1 98.69 101 ASP B CA 1
ATOM 2206 C C . ASP B 1 101 ? -8.797 -6.965 -6.316 1 98.69 101 ASP B C 1
ATOM 2208 O O . ASP B 1 101 ? -9.305 -7.625 -5.402 1 98.69 101 ASP B O 1
ATOM 2212 N N . GLY B 1 102 ? -7.609 -6.539 -6.23 1 98.44 102 GLY B N 1
ATOM 2213 C CA . GLY B 1 102 ? -6.742 -6.68 -5.074 1 98.44 102 GLY B CA 1
ATOM 2214 C C . GLY B 1 102 ? -5.441 -5.91 -5.207 1 98.44 102 GLY B C 1
ATOM 2215 O O . GLY B 1 102 ? -5.035 -5.551 -6.312 1 98.44 102 GLY B O 1
ATOM 2216 N N . ILE B 1 103 ? -4.848 -5.605 -4.082 1 98.69 103 ILE B N 1
ATOM 2217 C CA . ILE B 1 103 ? -3.537 -4.965 -4.051 1 98.69 103 ILE B CA 1
ATOM 2218 C C . ILE B 1 103 ? -2.527 -5.887 -3.371 1 98.69 103 ILE B C 1
ATOM 2220 O O . ILE B 1 103 ? -2.75 -6.34 -2.248 1 98.69 103 ILE B O 1
ATOM 2224 N N . ALA B 1 104 ? -1.503 -6.238 -4.062 1 98.69 104 ALA B N 1
ATOM 2225 C CA . ALA B 1 104 ? -0.365 -6.957 -3.494 1 98.69 104 ALA B CA 1
ATOM 2226 C C . ALA B 1 104 ? 0.768 -6 -3.141 1 98.69 104 ALA B C 1
ATOM 2228 O O . ALA B 1 104 ? 1.116 -5.121 -3.932 1 98.69 104 ALA B O 1
ATOM 2229 N N . MET B 1 105 ? 1.326 -6.137 -1.955 1 98.56 105 MET B N 1
ATOM 2230 C CA . MET B 1 105 ? 2.43 -5.289 -1.511 1 98.56 105 MET B CA 1
ATOM 2231 C C . MET B 1 105 ? 3.623 -6.133 -1.076 1 98.56 105 MET B C 1
ATOM 2233 O O . MET B 1 105 ? 3.482 -7.031 -0.245 1 98.56 105 MET B O 1
ATOM 2237 N N . PHE B 1 106 ? 4.738 -5.867 -1.679 1 97.88 106 PHE B N 1
ATOM 2238 C CA . PHE B 1 106 ? 5.996 -6.512 -1.325 1 97.88 106 PHE B CA 1
ATOM 2239 C C . PHE B 1 106 ? 7.027 -5.477 -0.888 1 97.88 106 PHE B C 1
ATOM 2241 O O . PHE B 1 106 ? 7.18 -4.434 -1.527 1 97.88 106 PHE B O 1
ATOM 2248 N N . LEU B 1 107 ? 7.676 -5.691 0.161 1 97.88 107 LEU B N 1
ATOM 2249 C CA . LEU B 1 107 ? 8.781 -4.891 0.677 1 97.88 107 LEU B CA 1
ATOM 2250 C C . LEU B 1 107 ? 10.094 -5.656 0.582 1 97.88 107 LEU B C 1
ATOM 2252 O O . LEU B 1 107 ? 10.219 -6.762 1.12 1 97.88 107 LEU B O 1
ATOM 2256 N N . PHE B 1 108 ? 11.07 -5.113 -0.126 1 96.75 108 PHE B N 1
ATOM 2257 C CA . PHE B 1 108 ? 12.266 -5.883 -0.446 1 96.75 108 PHE B CA 1
ATOM 2258 C C . PHE B 1 108 ? 13.484 -4.973 -0.54 1 96.75 108 PHE B C 1
ATOM 2260 O O . PHE B 1 108 ? 13.352 -3.75 -0.617 1 96.75 108 PHE B O 1
ATOM 2267 N N . GLU B 1 109 ? 14.625 -5.543 -0.53 1 95.31 109 GLU B N 1
ATOM 2268 C CA . GLU B 1 109 ? 15.875 -4.805 -0.374 1 95.31 109 GLU B CA 1
ATOM 2269 C C . GLU B 1 109 ? 16.297 -4.141 -1.683 1 95.31 109 GLU B C 1
ATOM 2271 O O . GLU B 1 109 ? 16.859 -3.045 -1.677 1 95.31 109 GLU B O 1
ATOM 2276 N N . SER B 1 110 ? 16.109 -4.871 -2.773 1 91.5 110 SER B N 1
ATOM 2277 C CA . SER B 1 110 ? 16.594 -4.359 -4.055 1 91.5 110 SER B CA 1
ATOM 2278 C C . SER B 1 110 ? 15.867 -5.031 -5.219 1 91.5 110 SER B C 1
ATOM 2280 O O . SER B 1 110 ? 15.266 -6.094 -5.051 1 91.5 110 SER B O 1
ATOM 2282 N N . SER B 1 111 ? 15.953 -4.328 -6.324 1 87.94 111 SER B N 1
ATOM 2283 C CA . SER B 1 111 ? 15.375 -4.895 -7.539 1 87.94 111 SER B CA 1
ATOM 2284 C C . SER B 1 111 ? 15.992 -6.254 -7.859 1 87.94 111 SER B C 1
ATOM 2286 O O . SER B 1 111 ? 15.32 -7.137 -8.391 1 87.94 111 SER B O 1
ATOM 2288 N N . ASP B 1 112 ? 17.25 -6.477 -7.504 1 90.69 112 ASP B N 1
ATOM 2289 C CA . ASP B 1 112 ? 17.938 -7.746 -7.758 1 90.69 112 ASP B CA 1
ATOM 2290 C C . ASP B 1 112 ? 17.266 -8.883 -6.992 1 90.69 112 ASP B C 1
ATOM 2292 O O . ASP B 1 112 ? 17.109 -9.992 -7.52 1 90.69 112 ASP B O 1
ATOM 2296 N N . VAL B 1 113 ? 16.859 -8.586 -5.777 1 93.81 113 VAL B N 1
ATOM 2297 C CA . VAL B 1 113 ? 16.188 -9.586 -4.957 1 93.81 113 VAL B CA 1
ATOM 2298 C C . VAL B 1 113 ? 14.906 -10.039 -5.641 1 93.81 113 VAL B C 1
ATOM 2300 O O . VAL B 1 113 ? 14.617 -11.234 -5.711 1 93.81 113 VAL B O 1
ATOM 2303 N N . LEU B 1 114 ? 14.156 -9.078 -6.133 1 91.5 114 LEU B N 1
ATOM 2304 C CA . LEU B 1 114 ? 12.891 -9.391 -6.793 1 91.5 114 LEU B CA 1
ATOM 2305 C C . LEU B 1 114 ? 13.133 -10.172 -8.078 1 91.5 114 LEU B C 1
ATOM 2307 O O . LEU B 1 114 ? 12.414 -11.141 -8.367 1 91.5 114 LEU B O 1
ATOM 2311 N N . ILE B 1 115 ? 14.094 -9.82 -8.844 1 89.75 115 ILE B N 1
ATOM 2312 C CA . ILE B 1 115 ? 14.438 -10.492 -10.094 1 89.75 115 ILE B CA 1
ATOM 2313 C C . ILE B 1 115 ? 14.844 -11.93 -9.812 1 89.75 115 ILE B C 1
ATOM 2315 O O . ILE B 1 115 ? 14.391 -12.859 -10.484 1 89.75 115 ILE B O 1
ATOM 2319 N N . ASP B 1 116 ? 15.703 -12.125 -8.828 1 94.06 116 ASP B N 1
ATOM 2320 C CA . ASP B 1 116 ? 16.141 -13.461 -8.445 1 94.06 116 ASP B CA 1
ATOM 2321 C C . ASP B 1 116 ? 14.961 -14.32 -8.008 1 94.06 116 ASP B C 1
ATOM 2323 O O . ASP B 1 116 ? 14.883 -15.5 -8.352 1 94.06 116 ASP B O 1
ATOM 2327 N N . MET B 1 117 ? 14.117 -13.719 -7.262 1 95.38 117 MET B N 1
ATOM 2328 C CA . MET B 1 117 ? 12.945 -14.438 -6.773 1 95.38 117 MET B CA 1
ATOM 2329 C C . MET B 1 117 ? 12.062 -14.898 -7.93 1 95.38 117 MET B C 1
ATOM 2331 O O . MET B 1 117 ? 11.656 -16.062 -7.98 1 95.38 117 MET B O 1
ATOM 2335 N N . LEU B 1 118 ? 11.805 -14.016 -8.898 1 93 118 LEU B N 1
ATOM 2336 C CA . LEU B 1 118 ? 10.898 -14.289 -10 1 93 118 LEU B CA 1
ATOM 2337 C C . LEU B 1 118 ? 11.547 -15.211 -11.023 1 93 118 LEU B C 1
ATOM 2339 O O . LEU B 1 118 ? 10.867 -15.789 -11.875 1 93 118 LEU B O 1
ATOM 2343 N N . SER B 1 119 ? 12.906 -15.367 -10.922 1 93.44 119 SER B N 1
ATOM 2344 C CA . SER B 1 119 ? 13.633 -16.25 -11.828 1 93.44 119 SER B CA 1
ATOM 2345 C C . SER B 1 119 ? 13.812 -17.641 -11.227 1 93.44 119 SER B C 1
ATOM 2347 O O . SER B 1 119 ? 14.266 -18.562 -11.906 1 93.44 119 SER B O 1
ATOM 2349 N N . HIS B 1 120 ? 13.594 -17.766 -10 1 95.75 120 HIS B N 1
ATOM 2350 C CA . HIS B 1 120 ? 13.789 -19.031 -9.32 1 95.75 120 HIS B CA 1
ATOM 2351 C C . HIS B 1 120 ? 12.891 -20.109 -9.914 1 95.75 120 HIS B C 1
ATOM 2353 O O . HIS B 1 120 ? 11.719 -19.859 -10.219 1 95.75 120 HIS B O 1
ATOM 2359 N N . PRO B 1 121 ? 13.359 -21.344 -10.102 1 97.88 121 PRO B N 1
ATOM 2360 C CA . PRO B 1 121 ? 12.57 -22.406 -10.719 1 97.88 121 PRO B CA 1
ATOM 2361 C C . PRO B 1 121 ? 11.258 -22.672 -9.977 1 97.88 121 PRO B C 1
ATOM 2363 O O . PRO B 1 121 ? 10.25 -23.031 -10.602 1 97.88 121 PRO B O 1
ATOM 2366 N N . TYR B 1 122 ? 11.258 -22.547 -8.688 1 98.31 122 TYR B N 1
ATOM 2367 C CA . TYR B 1 122 ? 10.031 -22.734 -7.918 1 98.31 122 TYR B CA 1
ATOM 2368 C C . TYR B 1 122 ? 8.961 -21.734 -8.336 1 98.31 122 TYR B C 1
ATOM 2370 O O . TYR B 1 122 ? 7.781 -22.078 -8.414 1 98.31 122 TYR B O 1
ATOM 2378 N N . TYR B 1 123 ? 9.352 -20.5 -8.547 1 97.69 123 TYR B N 1
ATOM 2379 C CA . TYR B 1 123 ? 8.383 -19.516 -9.039 1 97.69 123 TYR B CA 1
ATOM 2380 C C . TYR B 1 123 ? 7.828 -19.938 -10.398 1 97.69 123 TYR B C 1
ATOM 2382 O O . TYR B 1 123 ? 6.613 -19.969 -10.602 1 97.69 123 TYR B O 1
ATOM 2390 N N . VAL B 1 124 ? 8.672 -20.297 -11.273 1 96.31 124 VAL B N 1
ATOM 2391 C CA . VAL B 1 124 ? 8.352 -20.562 -12.664 1 96.31 124 VAL B CA 1
ATOM 2392 C C . VAL B 1 124 ? 7.457 -21.797 -12.758 1 96.31 124 VAL B C 1
ATOM 2394 O O . VAL B 1 124 ? 6.535 -21.844 -13.578 1 96.31 124 VAL B O 1
ATOM 2397 N N . ASN B 1 125 ? 7.664 -22.719 -11.906 1 97.5 125 ASN B N 1
ATOM 2398 C CA . ASN B 1 125 ? 7.012 -24.016 -12.086 1 97.5 125 ASN B CA 1
ATOM 2399 C C . ASN B 1 125 ? 5.836 -24.188 -11.133 1 97.5 125 ASN B C 1
ATOM 2401 O O . ASN B 1 125 ? 4.992 -25.062 -11.336 1 97.5 125 ASN B O 1
ATOM 2405 N N . VAL B 1 126 ? 5.793 -23.406 -10.086 1 98.12 126 VAL B N 1
ATOM 2406 C CA . VAL B 1 126 ? 4.762 -23.641 -9.078 1 98.12 126 VAL B CA 1
ATOM 2407 C C . VAL B 1 126 ? 3.92 -22.375 -8.914 1 98.12 126 VAL B C 1
ATOM 2409 O O . VAL B 1 126 ? 2.697 -22.406 -9.07 1 98.12 126 VAL B O 1
ATOM 2412 N N . VAL B 1 127 ? 4.543 -21.203 -8.625 1 98.12 127 VAL B N 1
ATOM 2413 C CA . VAL B 1 127 ? 3.814 -20 -8.25 1 98.12 127 VAL B CA 1
ATOM 2414 C C . VAL B 1 127 ? 3.156 -19.391 -9.477 1 98.12 127 VAL B C 1
ATOM 2416 O O . VAL B 1 127 ? 1.954 -19.109 -9.477 1 98.12 127 VAL B O 1
ATOM 2419 N N . GLU B 1 128 ? 3.904 -19.219 -10.547 1 96 128 GLU B N 1
ATOM 2420 C CA . GLU B 1 128 ? 3.412 -18.547 -11.742 1 96 128 GLU B CA 1
ATOM 2421 C C . GLU B 1 128 ? 2.268 -19.312 -12.391 1 96 128 GLU B C 1
ATOM 2423 O O . GLU B 1 128 ? 1.23 -18.734 -12.727 1 96 128 GLU B O 1
ATOM 2428 N N . PRO B 1 129 ? 2.371 -20.641 -12.578 1 97.19 129 PRO B N 1
ATOM 2429 C CA . PRO B 1 129 ? 1.235 -21.359 -13.156 1 97.19 129 PRO B CA 1
ATOM 2430 C C . PRO B 1 129 ? -0.035 -21.234 -12.32 1 97.19 129 PRO B C 1
ATOM 2432 O O . PRO B 1 129 ? -1.14 -21.203 -12.867 1 97.19 129 PRO B O 1
ATOM 2435 N N . ASP B 1 130 ? 0.106 -21.188 -11.031 1 98.38 130 ASP B N 1
ATOM 2436 C CA . ASP B 1 130 ? -1.043 -21.031 -10.141 1 98.38 130 ASP B CA 1
ATOM 2437 C C . ASP B 1 130 ? -1.75 -19.703 -10.383 1 98.38 130 ASP B C 1
ATOM 2439 O O . ASP B 1 130 ? -2.963 -19.594 -10.188 1 98.38 130 ASP B O 1
ATOM 2443 N N . GLU B 1 131 ? -0.992 -18.609 -10.727 1 97.88 131 GLU B N 1
ATOM 2444 C CA . GLU B 1 131 ? -1.558 -17.281 -10.961 1 97.88 131 GLU B CA 1
ATOM 2445 C C . GLU B 1 131 ? -2.609 -17.328 -12.07 1 97.88 131 GLU B C 1
ATOM 2447 O O . GLU B 1 131 ? -3.561 -16.547 -12.047 1 97.88 131 GLU B O 1
ATOM 2452 N N . HIS B 1 132 ? -2.525 -18.266 -13.023 1 97.19 132 HIS B N 1
ATOM 2453 C CA . HIS B 1 132 ? -3.471 -18.375 -14.125 1 97.19 132 HIS B CA 1
ATOM 2454 C C . HIS B 1 132 ? -4.836 -18.844 -13.633 1 97.19 132 HIS B C 1
ATOM 2456 O O . HIS B 1 132 ? -5.836 -18.719 -14.344 1 97.19 132 HIS B O 1
ATOM 2462 N N . VAL B 1 133 ? -4.855 -19.375 -12.477 1 98.5 133 VAL B N 1
ATOM 2463 C CA . VAL B 1 133 ? -6.117 -19.859 -11.922 1 98.5 133 VAL B CA 1
ATOM 2464 C C . VAL B 1 133 ? -6.977 -18.672 -11.5 1 98.5 133 VAL B C 1
ATOM 2466 O O . VAL B 1 133 ? -8.188 -18.656 -11.734 1 98.5 133 VAL B O 1
ATOM 2469 N N . PHE B 1 134 ? -6.359 -17.625 -10.914 1 98.69 134 PHE B N 1
ATOM 2470 C CA . PHE B 1 134 ? -7.211 -16.641 -10.258 1 98.69 134 PHE B CA 1
ATOM 2471 C C . PHE B 1 134 ? -6.934 -15.242 -10.812 1 98.69 134 PHE B C 1
ATOM 2473 O O . PHE B 1 134 ? -7.668 -14.297 -10.516 1 98.69 134 PHE B O 1
ATOM 2480 N N . ILE B 1 135 ? -5.883 -15.016 -11.578 1 98.62 135 ILE B N 1
ATOM 2481 C CA . ILE B 1 135 ? -5.562 -13.711 -12.156 1 98.62 135 ILE B CA 1
ATOM 2482 C C . ILE B 1 135 ? -5.922 -13.703 -13.641 1 98.62 135 ILE B C 1
ATOM 2484 O O . ILE B 1 135 ? -5.719 -14.695 -14.344 1 98.62 135 ILE B O 1
ATOM 2488 N N . ASP B 1 136 ? -6.418 -12.617 -14.156 1 98.69 136 ASP B N 1
ATOM 2489 C CA . ASP B 1 136 ? -6.676 -12.422 -15.578 1 98.69 136 ASP B CA 1
ATOM 2490 C C . ASP B 1 136 ? -5.379 -12.164 -16.344 1 98.69 136 ASP B C 1
ATOM 2492 O O . ASP B 1 136 ? -5 -11.016 -16.578 1 98.69 136 ASP B O 1
ATOM 2496 N N . LYS B 1 137 ? -4.773 -13.203 -16.844 1 96.94 137 LYS B N 1
ATOM 2497 C CA . LYS B 1 137 ? -3.461 -13.094 -17.484 1 96.94 137 LYS B CA 1
ATOM 2498 C C . LYS B 1 137 ? -3.566 -12.453 -18.859 1 96.94 137 LYS B C 1
ATOM 2500 O O . LYS B 1 137 ? -2.555 -12.078 -19.453 1 96.94 137 LYS B O 1
ATOM 2505 N N . SER B 1 138 ? -4.773 -12.195 -19.375 1 97.31 138 SER B N 1
ATOM 2506 C CA . SER B 1 138 ? -4.957 -11.516 -20.641 1 97.31 138 SER B CA 1
ATOM 2507 C C . SER B 1 138 ? -4.977 -10 -20.469 1 97.31 138 SER B C 1
ATOM 2509 O O . SER B 1 138 ? -4.867 -9.258 -21.453 1 97.31 138 SER B O 1
ATOM 2511 N N . ALA B 1 139 ? -5.109 -9.539 -19.281 1 97 139 ALA B N 1
ATOM 2512 C CA . ALA B 1 139 ? -5.145 -8.109 -19 1 97 139 ALA B CA 1
ATOM 2513 C C . ALA B 1 139 ? -3.744 -7.508 -19.031 1 97 139 ALA B C 1
ATOM 2515 O O . ALA B 1 139 ? -2.75 -8.234 -19.109 1 97 139 ALA B O 1
ATOM 2516 N N . HIS B 1 140 ? -3.656 -6.184 -19.047 1 96.38 140 HIS B N 1
ATOM 2517 C CA . HIS B 1 140 ? -2.381 -5.477 -19.016 1 96.38 140 HIS B CA 1
ATOM 2518 C C . HIS B 1 140 ? -1.477 -6.016 -17.906 1 96.38 140 HIS B C 1
ATOM 2520 O O . HIS B 1 140 ? -1.939 -6.285 -16.797 1 96.38 140 HIS B O 1
ATOM 2526 N N . GLY B 1 141 ? -0.2 -6.109 -18.234 1 94.25 141 GLY B N 1
ATOM 2527 C CA . GLY B 1 141 ? 0.771 -6.562 -17.25 1 94.25 141 GLY B CA 1
ATOM 2528 C C . GLY B 1 141 ? 0.541 -7.992 -16.797 1 94.25 141 GLY B C 1
ATOM 2529 O O . GLY B 1 141 ? 0.832 -8.336 -15.648 1 94.25 141 GLY B O 1
ATOM 2530 N N . ASN B 1 142 ? -0.169 -8.789 -17.594 1 95.25 142 ASN B N 1
ATOM 2531 C CA . ASN B 1 142 ? -0.511 -10.164 -17.234 1 95.25 142 ASN B CA 1
ATOM 2532 C C . ASN B 1 142 ? -1.383 -10.211 -15.984 1 95.25 142 ASN B C 1
ATOM 2534 O O . ASN B 1 142 ? -1.198 -11.078 -15.125 1 95.25 142 ASN B O 1
ATOM 2538 N N . GLY B 1 143 ? -2.236 -9.25 -15.781 1 97.69 143 GLY B N 1
ATOM 2539 C CA . GLY B 1 143 ? -3.178 -9.18 -14.68 1 97.69 143 GLY B CA 1
ATOM 2540 C C . GLY B 1 143 ? -2.701 -8.297 -13.547 1 97.69 143 GLY B C 1
ATOM 2541 O O . GLY B 1 143 ? -3.461 -8 -12.617 1 97.69 143 GLY B O 1
ATOM 2542 N N . MET B 1 144 ? -1.399 -7.965 -13.5 1 97.5 144 MET B N 1
ATOM 2543 C CA . MET B 1 144 ? -0.864 -6.902 -12.648 1 97.5 144 MET B CA 1
ATOM 2544 C C . MET B 1 144 ? -0.977 -5.547 -13.344 1 97.5 144 MET B C 1
ATOM 2546 O O . MET B 1 144 ? 0.002 -5.047 -13.898 1 97.5 144 MET B O 1
ATOM 2550 N N . VAL B 1 145 ? -2.082 -4.934 -13.219 1 98.12 145 VAL B N 1
ATOM 2551 C CA . VAL B 1 145 ? -2.514 -3.928 -14.18 1 98.12 145 VAL B CA 1
ATOM 2552 C C . VAL B 1 145 ? -1.863 -2.586 -13.859 1 98.12 145 VAL B C 1
ATOM 2554 O O . VAL B 1 145 ? -1.804 -1.695 -14.711 1 98.12 145 VAL B O 1
ATOM 2557 N N . ALA B 1 146 ? -1.409 -2.375 -12.711 1 98.06 146 ALA B N 1
ATOM 2558 C CA . ALA B 1 146 ? -0.609 -1.221 -12.312 1 98.06 146 ALA B CA 1
ATOM 2559 C C . ALA B 1 146 ? 0.35 -1.584 -11.18 1 98.06 146 ALA B C 1
ATOM 2561 O O . ALA B 1 146 ? -0.029 -2.279 -10.234 1 98.06 146 ALA B O 1
ATOM 2562 N N . THR B 1 147 ? 1.562 -1.183 -11.32 1 97.5 147 THR B N 1
ATOM 2563 C CA . THR B 1 147 ? 2.561 -1.447 -10.289 1 97.5 147 THR B CA 1
ATOM 2564 C C . THR B 1 147 ? 3.408 -0.206 -10.023 1 97.5 147 THR B C 1
ATOM 2566 O O . THR B 1 147 ? 4.008 0.351 -10.953 1 97.5 147 THR B O 1
ATOM 2569 N N . TYR B 1 148 ? 3.422 0.237 -8.758 1 96.75 148 TYR B N 1
ATOM 2570 C CA . TYR B 1 148 ? 4.262 1.34 -8.305 1 96.75 148 TYR B CA 1
ATOM 2571 C C . TYR B 1 148 ? 5.363 0.841 -7.379 1 96.75 148 TYR B C 1
ATOM 2573 O O . TYR B 1 148 ? 5.117 -0.002 -6.512 1 96.75 148 TYR B O 1
ATOM 2581 N N . ILE B 1 149 ? 6.566 1.322 -7.602 1 95.44 149 ILE B N 1
ATOM 2582 C CA . ILE B 1 149 ? 7.703 0.958 -6.766 1 95.44 149 ILE B CA 1
ATOM 2583 C C . ILE B 1 149 ? 8.422 2.221 -6.297 1 95.44 149 ILE B C 1
ATOM 2585 O O . ILE B 1 149 ? 8.742 3.096 -7.105 1 95.44 149 ILE B O 1
ATOM 2589 N N . GLY B 1 150 ? 8.625 2.336 -5 1 95.56 150 GLY B N 1
ATOM 2590 C CA . GLY B 1 150 ? 9.32 3.49 -4.453 1 95.56 150 GLY B CA 1
ATOM 2591 C C . GLY B 1 150 ? 10.047 3.189 -3.156 1 95.56 150 GLY B C 1
ATOM 2592 O O . GLY B 1 150 ? 9.938 2.088 -2.615 1 95.56 150 GLY B O 1
ATOM 2593 N N . GLU B 1 151 ? 10.828 4.148 -2.723 1 96.06 151 GLU B N 1
ATOM 2594 C CA . GLU B 1 151 ? 11.539 4.012 -1.452 1 96.06 151 GLU B CA 1
ATOM 2595 C C . GLU B 1 151 ? 10.562 3.996 -0.278 1 96.06 151 GLU B C 1
ATOM 2597 O O . GLU B 1 151 ? 9.586 4.75 -0.264 1 96.06 151 GLU B O 1
ATOM 2602 N N . HIS B 1 152 ? 10.867 3.146 0.644 1 96.81 152 HIS B N 1
ATOM 2603 C CA . HIS B 1 152 ? 9.969 2.871 1.76 1 96.81 152 HIS B CA 1
ATOM 2604 C C . HIS B 1 152 ? 10.406 3.625 3.014 1 96.81 152 HIS B C 1
ATOM 2606 O O . HIS B 1 152 ? 11.594 3.705 3.314 1 96.81 152 HIS B O 1
ATOM 2612 N N . ILE B 1 153 ? 9.484 4.254 3.686 1 96.5 153 ILE B N 1
ATOM 2613 C CA . ILE B 1 153 ? 9.656 4.844 5.008 1 96.5 153 ILE B CA 1
ATOM 2614 C C . ILE B 1 153 ? 8.703 4.188 6 1 96.5 153 ILE B C 1
ATOM 2616 O O . ILE B 1 153 ? 7.5 4.082 5.734 1 96.5 153 ILE B O 1
ATOM 2620 N N . ASP B 1 154 ? 9.211 3.725 7.066 1 96.44 154 ASP B N 1
ATOM 2621 C CA . ASP B 1 154 ? 8.406 3.146 8.141 1 96.44 154 ASP B CA 1
ATOM 2622 C C . ASP B 1 154 ? 8.328 4.086 9.336 1 96.44 154 ASP B C 1
ATOM 2624 O O . ASP B 1 154 ? 9.359 4.445 9.922 1 96.44 154 ASP B O 1
ATOM 2628 N N . ALA B 1 155 ? 7.125 4.512 9.695 1 97.62 155 ALA B N 1
ATOM 2629 C CA . ALA B 1 155 ? 6.965 5.438 10.812 1 97.62 155 ALA B CA 1
ATOM 2630 C C . ALA B 1 155 ? 6.434 4.719 12.047 1 97.62 155 ALA B C 1
ATOM 2632 O O . ALA B 1 155 ? 6.898 4.965 13.164 1 97.62 155 ALA B O 1
ATOM 2633 N N . VAL B 1 156 ? 5.406 3.875 11.836 1 98.19 156 VAL B N 1
ATOM 2634 C CA . VAL B 1 156 ? 4.781 3.094 12.898 1 98.19 156 VAL B CA 1
ATOM 2635 C C . VAL B 1 156 ? 4.699 1.627 12.484 1 98.19 156 VAL B C 1
ATOM 2637 O O . VAL B 1 156 ? 4.352 1.317 11.344 1 98.19 156 VAL B O 1
ATOM 2640 N N . ASP B 1 157 ? 5.09 0.761 13.289 1 97.25 157 ASP B N 1
ATOM 2641 C CA . ASP B 1 157 ? 4.953 -0.686 13.148 1 97.25 157 ASP B CA 1
ATOM 2642 C C . ASP B 1 157 ? 4.641 -1.34 14.492 1 97.25 157 ASP B C 1
ATOM 2644 O O . ASP B 1 157 ? 5.23 -0.987 15.516 1 97.25 157 ASP B O 1
ATOM 2648 N N . ASP B 1 158 ? 3.637 -2.246 14.492 1 95.81 158 ASP B N 1
ATOM 2649 C CA . ASP B 1 158 ? 3.141 -2.885 15.703 1 95.81 158 ASP B CA 1
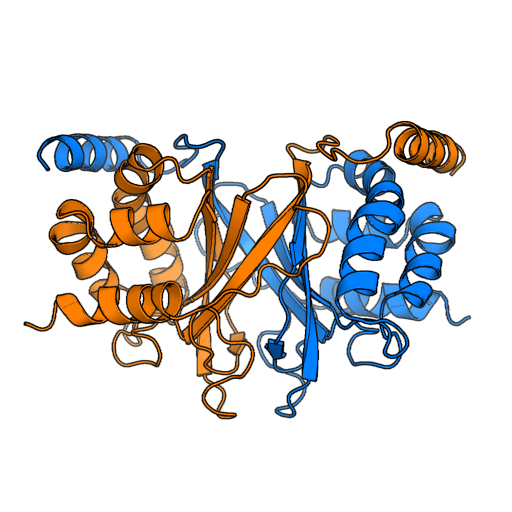ATOM 2650 C C . ASP B 1 158 ? 2.691 -1.846 16.734 1 95.81 158 ASP B C 1
ATOM 2652 O O . ASP B 1 158 ? 3.008 -1.957 17.906 1 95.81 158 ASP B O 1
ATOM 2656 N N . ALA B 1 159 ? 2.125 -0.759 16.281 1 97 159 ALA B N 1
ATOM 2657 C CA . ALA B 1 159 ? 1.518 0.306 17.062 1 97 159 ALA B CA 1
ATOM 2658 C C . ALA B 1 159 ? 2.568 1.048 17.891 1 97 159 ALA B C 1
ATOM 2660 O O . ALA B 1 159 ? 2.252 1.646 18.922 1 97 159 ALA B O 1
ATOM 2661 N N . LYS B 1 160 ? 3.85 0.958 17.438 1 97.75 160 LYS B N 1
ATOM 2662 C CA . LYS B 1 160 ? 4.945 1.687 18.062 1 97.75 160 LYS B CA 1
ATOM 2663 C C . LYS B 1 160 ? 5.742 2.482 17.031 1 97.75 160 LYS B C 1
ATOM 2665 O O . LYS B 1 160 ? 5.785 2.115 15.859 1 97.75 160 LYS B O 1
ATOM 2670 N N . SER B 1 161 ? 6.312 3.523 17.516 1 97.62 161 SER B N 1
ATOM 2671 C CA . SER B 1 161 ? 7.18 4.285 16.625 1 97.62 161 SER B CA 1
ATOM 2672 C C . SER B 1 161 ? 8.391 3.461 16.188 1 97.62 161 SER B C 1
ATOM 2674 O O . SER B 1 161 ? 9.047 2.832 17.016 1 97.62 161 SER B O 1
ATOM 2676 N N . VAL B 1 162 ? 8.656 3.363 14.914 1 96.56 162 VAL B N 1
ATOM 2677 C CA . VAL B 1 162 ? 9.859 2.736 14.383 1 96.56 162 VAL B CA 1
ATOM 2678 C C . VAL B 1 162 ? 10.617 3.73 13.5 1 96.56 162 VAL B C 1
ATOM 2680 O O . VAL B 1 162 ? 11.469 3.338 12.695 1 96.56 162 VAL B O 1
ATOM 2683 N N . TRP B 1 163 ? 10.219 4.992 13.656 1 95.38 163 TRP B N 1
ATOM 2684 C CA . TRP B 1 163 ? 10.773 6.07 12.844 1 95.38 163 TRP B CA 1
ATOM 2685 C C . TRP B 1 163 ? 12.234 6.332 13.203 1 95.38 163 TRP B C 1
ATOM 2687 O O . TRP B 1 163 ? 12.586 6.41 14.383 1 95.38 163 TRP B O 1
ATOM 2697 N N . LYS B 1 164 ? 13.148 6.484 12.195 1 91.62 164 LYS B N 1
ATOM 2698 C CA . LYS B 1 164 ? 14.586 6.605 12.414 1 91.62 164 LYS B CA 1
ATOM 2699 C C . LYS B 1 164 ? 15.055 8.039 12.203 1 91.62 164 LYS B C 1
ATOM 2701 O O . LYS B 1 164 ? 16.25 8.281 11.992 1 91.62 164 LYS B O 1
ATOM 2706 N N . GLY B 1 165 ? 14.25 9.008 12.281 1 92.06 165 GLY B N 1
ATOM 2707 C CA . GLY B 1 165 ? 14.633 10.398 12.102 1 92.06 165 GLY B CA 1
ATOM 2708 C C . GLY B 1 165 ? 15.203 11.031 13.359 1 92.06 165 GLY B C 1
ATOM 2709 O O . GLY B 1 165 ? 15.758 10.328 14.211 1 92.06 165 GLY B O 1
ATOM 2710 N N . ASP B 1 166 ? 15.188 12.305 13.477 1 94.44 166 ASP B N 1
ATOM 2711 C CA . ASP B 1 166 ? 15.75 13.094 14.57 1 94.44 166 ASP B CA 1
ATOM 2712 C C . ASP B 1 166 ? 14.984 12.859 15.867 1 94.44 166 ASP B C 1
ATOM 2714 O O . ASP B 1 166 ? 13.836 13.281 16 1 94.44 166 ASP B O 1
ATOM 2718 N N . LYS B 1 167 ? 15.57 12.281 16.844 1 94.69 167 LYS B N 1
ATOM 2719 C CA . LYS B 1 167 ? 14.93 11.898 18.109 1 94.69 167 LYS B CA 1
ATOM 2720 C C . LYS B 1 167 ? 14.398 13.125 18.844 1 94.69 167 LYS B C 1
ATOM 2722 O O . LYS B 1 167 ? 13.375 13.047 19.516 1 94.69 167 LYS B O 1
ATOM 2727 N N . LYS B 1 168 ? 15.125 14.203 18.734 1 97.31 168 LYS B N 1
ATOM 2728 C CA . LYS B 1 168 ? 14.688 15.43 19.406 1 97.31 168 LYS B CA 1
ATOM 2729 C C . LYS B 1 168 ? 13.352 15.914 18.828 1 97.31 168 LYS B C 1
ATOM 2731 O O . LYS B 1 168 ? 12.469 16.344 19.578 1 97.31 168 LYS B O 1
ATOM 2736 N N . THR B 1 169 ? 13.281 15.797 17.547 1 97.38 169 THR B N 1
ATOM 2737 C CA . THR B 1 169 ? 12.047 16.203 16.891 1 97.38 169 THR B CA 1
ATOM 2738 C C . THR B 1 169 ? 10.883 15.32 17.328 1 97.38 169 THR B C 1
ATOM 2740 O O . THR B 1 169 ? 9.797 15.812 17.625 1 97.38 169 THR B O 1
ATOM 2743 N N . LEU B 1 170 ? 11.109 14.016 17.328 1 97.44 170 LEU B N 1
ATOM 2744 C CA . LEU B 1 170 ? 10.062 13.086 17.75 1 97.44 170 LEU B CA 1
ATOM 2745 C C . LEU B 1 170 ? 9.633 13.359 19.188 1 97.44 170 LEU B C 1
ATOM 2747 O O . LEU B 1 170 ? 8.438 13.414 19.484 1 97.44 170 LEU B O 1
ATOM 2751 N N . SER B 1 171 ? 10.578 13.562 20.031 1 98 171 SER B N 1
ATOM 2752 C CA . SER B 1 171 ? 10.289 13.844 21.438 1 98 171 SER B CA 1
ATOM 2753 C C . SER B 1 171 ? 9.469 15.117 21.594 1 98 171 SER B C 1
ATOM 2755 O O . SER B 1 171 ? 8.562 15.18 22.438 1 98 171 SER B O 1
ATOM 2757 N N . LYS B 1 172 ? 9.836 16.078 20.859 1 98.44 172 LYS B N 1
ATOM 2758 C CA . LYS B 1 172 ? 9.109 17.344 20.875 1 98.44 172 LYS B CA 1
ATOM 2759 C C . LYS B 1 172 ? 7.617 17.125 20.641 1 98.44 172 LYS B C 1
ATOM 2761 O O . LYS B 1 172 ? 6.781 17.625 21.391 1 98.44 172 LYS B O 1
ATOM 2766 N N . TYR B 1 173 ? 7.277 16.344 19.688 1 98.56 173 TYR B N 1
ATOM 2767 C CA . TYR B 1 173 ? 5.871 16.188 19.312 1 98.56 173 TYR B CA 1
ATOM 2768 C C . TYR B 1 173 ? 5.176 15.188 20.234 1 98.56 173 TYR B C 1
ATOM 2770 O O . TYR B 1 173 ? 3.973 15.297 20.469 1 98.56 173 TYR B O 1
ATOM 2778 N N . GLN B 1 174 ? 5.91 14.195 20.719 1 98.38 174 GLN B N 1
ATOM 2779 C CA . GLN B 1 174 ? 5.344 13.32 21.75 1 98.38 174 GLN B CA 1
ATOM 2780 C C . GLN B 1 174 ? 4.941 14.125 22.984 1 98.38 174 GLN B C 1
ATOM 2782 O O . GLN B 1 174 ? 3.881 13.891 23.562 1 98.38 174 GLN B O 1
ATOM 2787 N N . LYS B 1 175 ? 5.793 15.094 23.391 1 98.5 175 LYS B N 1
ATOM 2788 C CA . LYS B 1 175 ? 5.48 15.969 24.516 1 98.5 175 LYS B CA 1
ATOM 2789 C C . LYS B 1 175 ? 4.301 16.875 24.188 1 98.5 175 LYS B C 1
ATOM 2791 O O . LYS B 1 175 ? 3.406 17.062 25.016 1 98.5 175 LYS B O 1
ATOM 2796 N N . LEU B 1 176 ? 4.316 17.453 23 1 98.69 176 LEU B N 1
ATOM 2797 C CA . LEU B 1 176 ? 3.215 18.328 22.594 1 98.69 176 LEU B CA 1
ATOM 2798 C C . LEU B 1 176 ? 1.894 17.562 22.594 1 98.69 176 LEU B C 1
ATOM 2800 O O . LEU B 1 176 ? 0.871 18.094 23.047 1 98.69 176 LEU B O 1
ATOM 2804 N N . PHE B 1 177 ? 1.898 16.359 22.141 1 98.62 177 PHE B N 1
ATOM 2805 C CA . PHE B 1 177 ? 0.697 15.531 22.062 1 98.62 177 PHE B CA 1
ATOM 2806 C C . PHE B 1 177 ? 0.09 15.344 23.453 1 98.62 177 PHE B C 1
ATOM 2808 O O . PHE B 1 177 ? -1.134 15.336 23.594 1 98.62 177 PHE B O 1
ATOM 2815 N N . LYS B 1 178 ? 0.948 15.18 24.438 1 97.94 178 LYS B N 1
ATOM 2816 C CA . LYS B 1 178 ? 0.493 14.93 25.797 1 97.94 178 LYS B CA 1
ATOM 2817 C C . LYS B 1 178 ? -0.306 16.109 26.344 1 97.94 178 LYS B C 1
ATOM 2819 O O . LYS B 1 178 ? -1.054 15.977 27.312 1 97.94 178 LYS B O 1
ATOM 2824 N N . LYS B 1 179 ? -0.16 17.219 25.766 1 98 179 LYS B N 1
ATOM 2825 C CA . LYS B 1 179 ? -0.876 18.422 26.203 1 98 179 LYS B CA 1
ATOM 2826 C C . LYS B 1 179 ? -2.293 18.453 25.641 1 98 179 LYS B C 1
ATOM 2828 O O . LYS B 1 179 ? -3.086 19.328 25.984 1 98 179 LYS B O 1
ATOM 2833 N N . TYR B 1 180 ? -2.594 17.656 24.719 1 97.25 180 TYR B N 1
ATOM 2834 C CA . TYR B 1 180 ? -3.922 17.547 24.125 1 97.25 180 TYR B CA 1
ATOM 2835 C C . TYR B 1 180 ? -4.711 16.406 24.75 1 97.25 180 TYR B C 1
ATOM 2837 O O . TYR B 1 180 ? -5.93 16.312 24.594 1 97.25 180 TYR B O 1
#

Radius of gyration: 19.62 Å; Cα contacts (8 Å, |Δi|>4): 754; chains: 2; bounding box: 40×57×51 Å

Secondary structure (DSSP, 8-state):
--SHHHHHHHHHHHHH------SSPPPSS--EEEEEEEPBPTTS-HHHHHHHIIIIIHHHHHHHHHHTT-SEEEEEE--EEE--B-TT-SS-S-SS-EEE-EEEEEEES-HHHHHHHHHSHHIIIIIHHHHHHHB-TTSGGGGEEEEEEEEEEEEEETTEE---S-HHHHHHHHHHHHT-/--SHHHHHHHHHHHHH------SSPPPSS--EEEEEEEPBPTTS-HHHHHHHIIIIIHHHHHHHHHHTT-SEEEEEE--EEE--B-TT-SS-S-SS-EEE-EEEEEEES-HHHHHHHHHSHHIIIIIHHHHHHHB-TTSGGGGEEEEEEEEEEEEEETTEE---S-HHHHHHHHHHHHT-

Sequence (360 aa):
MNQLASLLFITTALCSNTYASPKGPPSNTGLLQMVTYVKRNPNMTLDEFWQYWDTQHAPKVIPLATHFGIARYQQVRVAGKIVPTDAGATQPVSNQLVDFDGIAMFLFESSDVLIDMLSHPYYVNVVEPDEHVFIDKSAHGNGMVATYIGEHIDAVDDAKSVWKGDKKTLSKYQKLFKKYMNQLASLLFITTALCSNTYASPKGPPSNTGLLQMVTYVKRNPNMTLDEFWQYWDTQHAPKVIPLATHFGIARYQQVRVAGKIVPTDAGATQPVSNQLVDFDGIAMFLFESSDVLIDMLSHPYYVNVVEPDEHVFIDKSAHGNGMVATYIGEHIDAVDDAKSVWKGDKKTLSKYQKLFKKY

pLDDT: mean 88.23, std 20.19, range [27.42, 98.81]